Protein AF-A0A3R7A0H9-F1 (afdb_monomer)

pLDDT: mean 89.94, std 11.28, range [32.47, 98.31]

Secondary structure (DSSP, 8-state):
---TTS--HHHHHHHHHHHHHHHHHGGG---HHHHHHHHHHHHHHHHHHHHHHHHHHS-TTSHHHHHHHHHHHHHHHHHHHTTT--SSGGG---TTS-HHHHHHHHHHHHHHHHHHHHHHHHHHHHHHHHB---HHHHHHHHHHHHHHHHHHHHHHH-GGGGGGHHHHHHHHHHHHHHHHHHHHTTGGGSPPB-SGGGGTHHHHHHHHHHHHHHHHHHHGGGGTSS--

Foldseek 3Di:
DDDPPDDCPVVVVLVVLLVVLLCVVPPVDDDLLNQLLVQLVVLLVVLLVCLVVVLVVDPQADLCLQLVQLLVLLLVSLLSCLCPHQLDPVLRDDPPDDPVSVCVSSVVSSVLCSVLSSVLSSVLVVLLLAADDDLSRSLVLSLLLQLCLVQVVVCVVCVVCVSSSSSSSSSVCSRHSSSCVSRNVVSVVDDHDHDPVSNCSNPVSNVSSVVSSVVSCVCQVVVVHPDD

Solvent-accessible surface area (backbone atoms only — not comparable to full-atom values): 12423 Å² total; per-residue (Å²): 141,85,77,92,77,81,74,58,60,68,53,51,52,49,49,53,50,33,53,52,41,53,53,60,66,52,67,85,50,82,51,52,60,52,50,26,50,50,51,41,50,52,48,30,55,50,49,54,64,44,43,72,57,48,56,74,74,44,71,47,74,45,69,62,50,36,34,52,47,21,38,53,36,39,48,55,49,47,61,41,24,24,55,58,66,35,93,46,80,91,41,50,47,56,94,88,57,54,70,69,58,45,53,47,33,48,50,54,44,41,64,63,46,46,65,44,40,50,52,53,38,47,53,51,47,59,48,61,69,46,26,66,66,54,76,59,55,41,52,50,44,56,18,49,4,47,43,41,24,79,35,42,72,58,45,70,75,39,60,74,53,62,80,39,39,56,67,67,28,43,59,51,41,43,20,41,48,52,33,46,64,53,28,54,78,54,52,66,85,47,94,50,44,85,56,80,74,68,58,46,46,52,57,53,36,23,53,51,39,49,51,38,51,52,52,44,67,64,47,29,44,81,75,74,34,91,60,133

Nearest PDB structures (foldseek):
  5a7d-assembly2_O  TM=1.615E-01  e=2.218E+00  Drosophila melanogaster
  5a7d-assembly2_Q  TM=1.614E-01  e=7.312E+00  Drosophila melanogaster

Radius of gyration: 18.03 Å; Cα contacts (8 Å, |Δi|>4): 213; chains: 1; bounding box: 46×35×56 Å

Structure (mmCIF, N/CA/C/O backbone):
data_AF-A0A3R7A0H9-F1
#
_entry.id   AF-A0A3R7A0H9-F1
#
loop_
_atom_site.group_PDB
_atom_site.id
_atom_site.type_symbol
_atom_site.label_atom_id
_atom_site.label_alt_id
_atom_site.label_comp_id
_atom_site.label_asym_id
_atom_site.label_entity_id
_atom_site.label_seq_id
_atom_site.pdbx_PDB_ins_code
_atom_site.Cartn_x
_atom_site.Cartn_y
_atom_site.Cartn_z
_atom_site.occupancy
_atom_site.B_iso_or_equiv
_atom_site.auth_seq_id
_atom_site.auth_comp_id
_atom_site.auth_asym_id
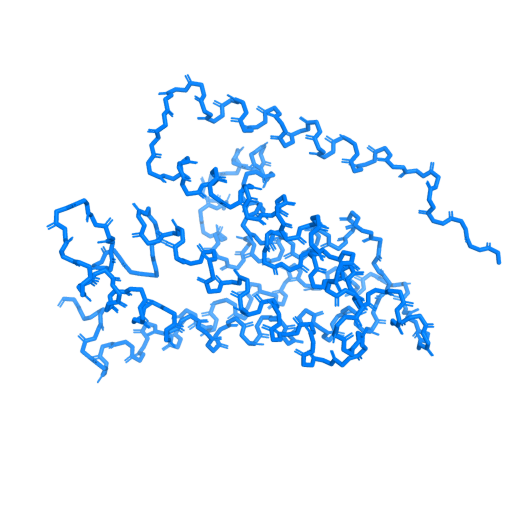_atom_site.auth_atom_id
_atom_site.pdbx_PDB_model_num
ATOM 1 N N . MET A 1 1 ? 16.169 2.934 -28.834 1.00 32.47 1 MET A N 1
ATOM 2 C CA . MET A 1 1 ? 14.978 3.772 -29.093 1.00 32.47 1 MET A CA 1
ATOM 3 C C . MET A 1 1 ? 13.774 3.112 -28.421 1.00 32.47 1 MET A C 1
ATOM 5 O O . MET A 1 1 ? 13.130 2.265 -29.017 1.00 32.47 1 MET A O 1
ATOM 9 N N . TRP A 1 2 ? 13.543 3.399 -27.137 1.00 34.59 2 TRP A N 1
ATOM 10 C CA . TRP A 1 2 ? 12.444 2.820 -26.351 1.00 34.59 2 TRP A CA 1
ATOM 11 C C . TRP A 1 2 ? 11.377 3.895 -26.130 1.00 34.59 2 TRP A C 1
ATOM 13 O O . TRP A 1 2 ? 11.658 4.929 -25.532 1.00 34.59 2 TRP A O 1
ATOM 23 N N . SER A 1 3 ? 10.158 3.662 -26.616 1.00 37.16 3 SER A N 1
ATOM 24 C CA . SER A 1 3 ? 8.987 4.504 -26.340 1.00 37.16 3 SER A CA 1
ATOM 25 C C . SER A 1 3 ? 7.985 3.718 -25.490 1.00 37.16 3 SER A C 1
ATOM 27 O O . SER A 1 3 ? 7.055 3.125 -26.034 1.00 37.16 3 SER A O 1
ATOM 29 N N . PRO A 1 4 ? 8.125 3.683 -24.150 1.00 40.19 4 PRO A N 1
ATOM 30 C CA . PRO A 1 4 ? 7.153 3.007 -23.297 1.00 40.19 4 PRO A CA 1
ATOM 31 C C . PRO A 1 4 ? 5.959 3.907 -22.921 1.00 40.19 4 PRO A C 1
ATOM 33 O O . PRO A 1 4 ? 5.247 3.605 -21.970 1.00 40.19 4 PRO A O 1
ATOM 36 N N . LEU A 1 5 ? 5.722 5.021 -23.630 1.00 44.12 5 LEU A N 1
ATOM 37 C CA . LEU A 1 5 ? 4.653 5.981 -23.303 1.00 44.12 5 LEU A CA 1
ATOM 38 C C . LEU A 1 5 ? 3.404 5.890 -24.198 1.00 44.12 5 LEU A C 1
ATOM 40 O O . LEU A 1 5 ? 2.465 6.651 -23.985 1.00 44.12 5 LEU A O 1
ATOM 44 N N . LYS A 1 6 ? 3.345 4.989 -25.188 1.00 48.72 6 LYS A N 1
ATOM 45 C CA . LYS A 1 6 ? 2.260 5.020 -26.190 1.00 48.72 6 LYS A CA 1
ATOM 46 C C . LYS A 1 6 ? 1.002 4.204 -25.879 1.00 48.72 6 LYS A C 1
ATOM 48 O O . LYS A 1 6 ? 0.006 4.415 -26.562 1.00 48.72 6 LYS A O 1
ATOM 53 N N . ASN A 1 7 ? 0.976 3.333 -24.865 1.00 58.25 7 ASN A N 1
ATOM 54 C CA . ASN A 1 7 ? -0.237 2.561 -24.558 1.00 58.25 7 ASN A CA 1
ATOM 55 C C . ASN A 1 7 ? -0.673 2.696 -23.093 1.00 58.25 7 ASN A C 1
ATOM 57 O O . ASN A 1 7 ? -0.538 1.777 -22.292 1.00 58.25 7 ASN A O 1
ATOM 61 N N . ASN A 1 8 ? -1.229 3.862 -22.751 1.00 69.38 8 ASN A N 1
ATOM 62 C CA . ASN A 1 8 ? -1.819 4.133 -21.434 1.00 69.38 8 ASN A CA 1
ATOM 63 C C . ASN A 1 8 ? -3.192 3.465 -21.232 1.00 69.38 8 ASN A C 1
ATOM 65 O O . ASN A 1 8 ? -3.777 3.609 -20.163 1.00 69.38 8 ASN A O 1
ATOM 69 N N . LYS A 1 9 ? -3.713 2.729 -22.227 1.00 83.25 9 LYS A N 1
ATOM 70 C CA . LYS A 1 9 ? -5.049 2.113 -22.177 1.00 83.25 9 LYS A CA 1
ATOM 71 C C . LYS A 1 9 ? -5.277 1.236 -20.934 1.00 83.25 9 LYS A C 1
ATOM 73 O O . LYS A 1 9 ? -6.317 1.425 -20.312 1.00 83.25 9 LYS A O 1
ATOM 78 N N . PRO A 1 10 ? -4.341 0.364 -20.497 1.00 85.50 10 PRO A N 1
ATOM 79 C CA . PRO A 1 10 ? -4.547 -0.441 -19.288 1.00 85.50 10 PRO A CA 1
ATOM 80 C C . PRO A 1 10 ? -4.638 0.405 -18.015 1.00 85.50 10 PRO A C 1
ATOM 82 O O . PRO A 1 10 ? -5.450 0.126 -17.143 1.00 85.50 10 PRO A O 1
ATOM 85 N N . LEU A 1 11 ? -3.839 1.473 -17.923 1.00 84.38 11 LEU A N 1
ATOM 86 C CA . LEU A 1 11 ? -3.859 2.372 -16.771 1.00 84.38 11 LEU A CA 1
ATOM 87 C C . LEU A 1 11 ? -5.143 3.212 -16.739 1.00 84.38 11 LEU A C 1
ATOM 89 O O . LEU A 1 11 ? -5.705 3.417 -15.671 1.00 84.38 11 LEU A O 1
ATOM 93 N N . LEU A 1 12 ? -5.620 3.669 -17.902 1.00 86.88 12 LEU A N 1
ATOM 94 C CA . LEU A 1 12 ? -6.892 4.382 -18.022 1.00 86.88 12 LEU A CA 1
ATOM 95 C C . LEU A 1 12 ? -8.077 3.473 -17.682 1.00 86.88 12 LEU A C 1
ATOM 97 O O . LEU A 1 12 ? -8.960 3.891 -16.942 1.00 86.88 12 LEU A O 1
ATOM 101 N N . ALA A 1 13 ? -8.071 2.228 -18.167 1.00 90.00 13 ALA A N 1
ATOM 102 C CA . ALA A 1 13 ? -9.081 1.234 -17.814 1.00 90.00 13 ALA A CA 1
ATOM 103 C C . ALA A 1 13 ? -9.074 0.947 -16.305 1.00 90.00 13 ALA A C 1
ATOM 105 O O . ALA A 1 13 ? -10.128 0.944 -15.680 1.00 90.00 13 ALA A O 1
ATOM 106 N N . TYR A 1 14 ? -7.891 0.792 -15.702 1.00 89.75 14 TYR A N 1
ATOM 107 C CA . TYR A 1 14 ? -7.752 0.611 -14.257 1.00 89.75 14 TYR A CA 1
ATOM 108 C C . TYR A 1 14 ? -8.238 1.827 -13.462 1.00 89.75 14 TYR A C 1
ATOM 110 O O . TYR A 1 14 ? -8.910 1.670 -12.448 1.00 89.75 14 TYR A O 1
ATOM 118 N N . ALA A 1 15 ? -7.945 3.044 -13.924 1.00 88.94 15 ALA A N 1
ATOM 119 C CA . ALA A 1 15 ? -8.424 4.266 -13.287 1.00 88.94 15 ALA A CA 1
ATOM 120 C C . ALA A 1 15 ? -9.953 4.394 -13.380 1.00 88.94 15 ALA A C 1
ATOM 122 O O . ALA A 1 15 ? -10.594 4.691 -12.378 1.00 88.94 15 ALA A O 1
ATOM 123 N N . ALA A 1 16 ? -10.544 4.114 -14.545 1.00 92.50 16 ALA A N 1
ATOM 124 C CA . ALA A 1 16 ? -11.996 4.091 -14.716 1.00 92.50 16 ALA A CA 1
ATOM 125 C C . ALA A 1 16 ? -12.653 3.025 -13.824 1.00 92.50 16 ALA A C 1
ATOM 127 O O . ALA A 1 16 ? -13.651 3.304 -13.167 1.00 92.50 16 ALA A O 1
ATOM 128 N N . TRP A 1 17 ? -12.052 1.835 -13.743 1.00 94.25 17 TRP A N 1
ATOM 129 C CA . TRP A 1 17 ? -12.495 0.773 -12.843 1.00 94.25 17 TRP A CA 1
ATOM 130 C C . TRP A 1 17 ? -12.403 1.198 -11.374 1.00 94.25 17 TRP A C 1
ATOM 132 O O . TRP A 1 17 ? -13.354 1.002 -10.628 1.00 94.25 17 TRP A O 1
ATOM 142 N N . SER A 1 18 ? -11.312 1.857 -10.978 1.00 92.69 18 SER A N 1
ATOM 143 C CA . SER A 1 18 ? -11.140 2.389 -9.622 1.00 92.69 18 SER A CA 1
ATOM 144 C C . SER A 1 18 ? -12.232 3.404 -9.288 1.00 92.69 18 SER A C 1
ATOM 146 O O . SER A 1 18 ? -12.869 3.286 -8.250 1.00 92.69 18 SER A O 1
ATOM 148 N N . LEU A 1 19 ? -12.492 4.365 -10.181 1.00 92.94 19 LEU A N 1
ATOM 149 C CA . LEU A 1 19 ? -13.544 5.368 -9.993 1.00 92.94 19 LEU A CA 1
ATOM 150 C C . LEU A 1 19 ? -14.923 4.727 -9.838 1.00 92.94 19 LEU A C 1
ATOM 152 O O . LEU A 1 19 ? -15.664 5.109 -8.939 1.00 92.94 19 LEU A O 1
ATOM 156 N N . LEU A 1 20 ? -15.249 3.745 -10.683 1.00 94.56 20 LEU A N 1
ATOM 157 C CA . LEU A 1 20 ? -16.513 3.019 -10.599 1.00 94.56 20 LEU A CA 1
ATOM 158 C C . LEU A 1 20 ? -16.641 2.278 -9.264 1.00 94.56 20 LEU A C 1
ATOM 160 O O . LEU A 1 20 ? -17.676 2.362 -8.616 1.00 94.56 20 LEU A O 1
ATOM 164 N N . VAL A 1 21 ? -15.582 1.585 -8.848 1.00 93.69 21 VAL A N 1
ATOM 165 C CA . VAL A 1 21 ? -15.556 0.835 -7.591 1.00 93.69 21 VAL A CA 1
ATOM 166 C C . VAL A 1 21 ? -15.729 1.769 -6.395 1.00 93.69 21 VAL A C 1
ATOM 168 O O . VAL A 1 21 ? -16.605 1.524 -5.579 1.00 93.69 21 VAL A O 1
ATOM 171 N N . PHE A 1 22 ? -14.974 2.868 -6.314 1.00 91.38 22 PHE A N 1
ATOM 172 C CA . PHE A 1 22 ? -15.132 3.847 -5.232 1.00 91.38 22 PHE A CA 1
ATOM 173 C C . PHE A 1 22 ? -16.521 4.493 -5.228 1.00 91.38 22 PHE A C 1
ATOM 175 O O . PHE A 1 22 ? -17.097 4.682 -4.163 1.00 91.38 22 PHE A O 1
ATOM 182 N N . PHE A 1 23 ? -17.081 4.799 -6.402 1.00 92.12 23 PHE A N 1
ATOM 183 C CA . PHE A 1 23 ? -18.436 5.339 -6.508 1.00 92.12 23 PHE A CA 1
ATOM 184 C C . PHE A 1 23 ? -19.488 4.363 -5.968 1.00 92.12 23 PHE A C 1
ATOM 186 O O . PHE A 1 23 ? -20.368 4.780 -5.222 1.00 92.12 23 PHE A O 1
ATOM 193 N N . ILE A 1 24 ? -19.381 3.077 -6.321 1.00 91.69 24 ILE A N 1
ATOM 194 C CA . ILE A 1 24 ? -20.284 2.030 -5.826 1.00 91.69 24 ILE A CA 1
ATOM 195 C C . ILE A 1 24 ? -20.102 1.837 -4.320 1.00 91.69 24 ILE A C 1
ATOM 197 O O . ILE A 1 24 ? -21.086 1.806 -3.599 1.00 91.69 24 ILE A O 1
ATOM 201 N N . THR A 1 25 ? -18.869 1.741 -3.816 1.00 89.44 25 THR A N 1
ATOM 202 C CA . THR A 1 25 ? -18.653 1.507 -2.380 1.00 89.44 25 THR A CA 1
ATOM 203 C C . THR A 1 25 ? -19.174 2.666 -1.526 1.00 89.44 25 THR A C 1
ATOM 205 O O . THR A 1 25 ? -19.728 2.435 -0.459 1.00 89.44 25 THR A O 1
ATOM 208 N N . PHE A 1 26 ? -19.066 3.909 -2.004 1.00 90.19 26 PHE A N 1
ATOM 209 C CA . PHE A 1 26 ? -19.537 5.085 -1.267 1.00 90.19 26 PHE A CA 1
ATOM 210 C C . PHE A 1 26 ? -21.041 5.369 -1.420 1.00 90.19 26 PHE A C 1
ATOM 212 O O . PHE A 1 26 ? -21.539 6.296 -0.776 1.00 90.19 26 PHE A O 1
ATOM 219 N N . SER A 1 27 ? -21.779 4.629 -2.262 1.00 87.44 27 SER A N 1
ATOM 220 C CA . SER A 1 27 ? -23.196 4.930 -2.527 1.00 87.44 27 SER A CA 1
ATOM 221 C C . SER A 1 27 ? -24.107 4.691 -1.327 1.00 87.44 27 SER A C 1
ATOM 223 O O . SER A 1 27 ? -25.135 5.355 -1.204 1.00 87.44 27 SER A O 1
ATOM 225 N N . ASP A 1 28 ? -23.714 3.789 -0.429 1.00 81.50 28 ASP A N 1
ATOM 226 C CA . ASP A 1 28 ? -24.536 3.346 0.702 1.00 81.50 28 ASP A CA 1
ATOM 227 C C . ASP A 1 28 ? -24.263 4.155 1.991 1.00 81.50 28 ASP A C 1
ATOM 229 O O . ASP A 1 28 ? -24.777 3.836 3.065 1.00 81.50 28 ASP A O 1
ATOM 233 N N . GLY A 1 29 ? -23.489 5.243 1.880 1.00 84.00 29 GLY A N 1
ATOM 234 C CA . GLY A 1 29 ? -23.049 6.096 2.987 1.00 84.00 29 GLY A CA 1
ATOM 235 C C . GLY A 1 29 ? -21.577 5.882 3.350 1.00 84.00 29 GLY A C 1
ATOM 236 O O . GLY A 1 29 ? -20.949 4.937 2.893 1.00 84.00 29 GLY A O 1
ATOM 237 N N . LEU A 1 30 ? -21.009 6.783 4.163 1.00 87.38 30 LEU A N 1
ATOM 238 C CA . LEU A 1 30 ? -19.608 6.695 4.594 1.00 87.38 30 LEU A CA 1
ATOM 239 C C . LEU A 1 30 ? -19.505 6.001 5.954 1.00 87.38 30 LEU A C 1
ATOM 241 O O . LEU A 1 30 ? -19.906 6.567 6.975 1.00 87.38 30 LEU A O 1
ATOM 245 N N . ASN A 1 31 ? -18.935 4.799 5.973 1.00 92.06 31 ASN A N 1
ATOM 246 C CA . ASN A 1 31 ? -18.521 4.134 7.207 1.00 92.06 31 ASN A CA 1
ATOM 247 C C . ASN A 1 31 ? -17.042 4.446 7.542 1.00 92.06 31 ASN A C 1
ATOM 249 O O . ASN A 1 31 ? -16.372 5.216 6.850 1.00 92.06 31 ASN A O 1
ATOM 253 N N . ALA A 1 32 ? -16.519 3.872 8.629 1.00 91.69 32 ALA A N 1
ATOM 254 C CA . ALA A 1 32 ? -15.132 4.103 9.042 1.00 91.69 32 ALA A CA 1
ATOM 255 C C . ALA A 1 32 ? -14.099 3.621 8.003 1.00 91.69 32 ALA A C 1
ATOM 257 O O . ALA A 1 32 ? -13.097 4.299 7.793 1.00 91.69 32 ALA A O 1
ATOM 258 N N . ASP A 1 33 ? -14.350 2.491 7.335 1.00 91.75 33 ASP A N 1
ATOM 259 C CA . ASP A 1 33 ? -13.499 1.958 6.261 1.00 91.75 33 ASP A CA 1
ATOM 260 C C . ASP A 1 33 ? -13.496 2.916 5.061 1.00 91.75 33 ASP A C 1
ATOM 262 O O . ASP A 1 33 ? -12.435 3.239 4.530 1.00 91.75 33 ASP A O 1
ATOM 266 N N . ASP A 1 34 ? -14.653 3.468 4.688 1.00 92.75 34 ASP A N 1
ATOM 267 C CA . ASP A 1 34 ? -14.751 4.439 3.594 1.00 92.75 34 ASP A CA 1
ATOM 268 C C . ASP A 1 34 ? -13.989 5.726 3.898 1.00 92.75 34 ASP A C 1
ATOM 270 O O . ASP A 1 34 ? -13.248 6.227 3.051 1.00 92.75 34 ASP A O 1
ATOM 274 N N . ILE A 1 35 ? -14.113 6.238 5.126 1.00 93.94 35 ILE A N 1
ATOM 275 C CA . ILE A 1 35 ? -13.362 7.413 5.584 1.00 93.94 35 ILE A CA 1
ATOM 276 C C . ILE A 1 35 ? -11.855 7.134 5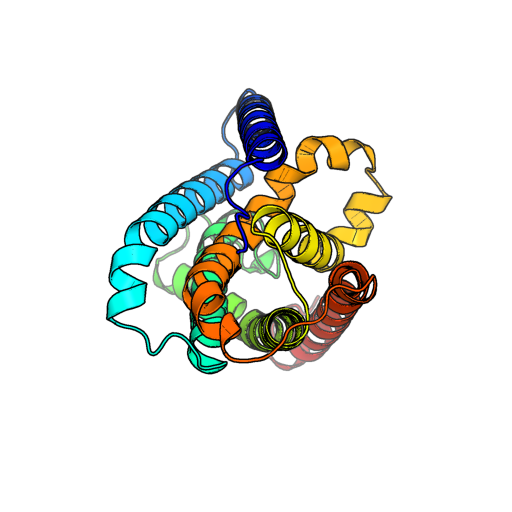.538 1.00 93.94 35 ILE A C 1
ATOM 278 O O . ILE A 1 35 ? -11.097 7.964 5.027 1.00 93.94 35 ILE A O 1
ATOM 282 N N . THR A 1 36 ? -11.414 5.959 6.002 1.00 95.38 36 THR A N 1
ATOM 283 C CA . THR A 1 36 ? -10.017 5.525 5.878 1.00 95.38 36 THR A CA 1
ATOM 284 C C . THR A 1 36 ? -9.562 5.558 4.417 1.00 95.38 36 THR A C 1
ATOM 286 O O . THR A 1 36 ? -8.529 6.156 4.109 1.00 95.38 36 THR A O 1
ATOM 289 N N . HIS A 1 37 ? -10.341 5.001 3.488 1.00 94.94 37 HIS A N 1
ATOM 290 C CA . HIS A 1 37 ? -9.974 4.989 2.072 1.00 94.94 37 HIS A CA 1
ATOM 291 C C . HIS A 1 37 ? -9.981 6.385 1.437 1.00 94.94 37 HIS A C 1
ATOM 293 O O . HIS A 1 37 ? -9.128 6.672 0.594 1.00 94.94 37 HIS A O 1
ATOM 299 N N . VAL A 1 38 ? -10.866 7.291 1.864 1.00 95.06 38 VAL A N 1
ATOM 300 C CA . VAL A 1 38 ? -10.817 8.705 1.462 1.00 95.06 38 VAL A CA 1
ATOM 301 C C . VAL A 1 38 ? -9.510 9.356 1.924 1.00 95.06 38 VAL A C 1
ATOM 303 O O . VAL A 1 38 ? -8.857 10.033 1.125 1.00 95.06 38 VAL A O 1
ATOM 306 N N . PHE A 1 39 ? -9.071 9.126 3.165 1.00 96.44 39 PHE A N 1
ATOM 307 C CA . PHE A 1 39 ? -7.779 9.638 3.635 1.00 96.44 39 PHE A CA 1
ATOM 308 C C . PHE A 1 39 ? -6.603 9.064 2.844 1.00 96.44 39 PHE A C 1
ATOM 310 O O . PHE A 1 39 ? -5.721 9.822 2.437 1.00 96.44 39 PHE A O 1
ATOM 317 N N . ILE A 1 40 ? -6.623 7.767 2.538 1.00 97.12 40 ILE A N 1
ATOM 318 C CA . ILE A 1 40 ? -5.610 7.114 1.700 1.00 97.12 40 ILE A CA 1
ATOM 319 C C . ILE A 1 40 ? -5.598 7.716 0.284 1.00 97.12 40 ILE A C 1
ATOM 321 O O . ILE A 1 40 ? -4.525 8.001 -0.251 1.00 97.12 40 ILE A O 1
ATOM 325 N N . LEU A 1 41 ? -6.766 7.966 -0.318 1.00 95.75 41 LEU A N 1
ATOM 326 C CA . LEU A 1 41 ? -6.902 8.616 -1.627 1.00 95.75 41 LEU A CA 1
ATOM 327 C C . LEU A 1 41 ? -6.297 10.019 -1.634 1.00 95.75 41 LEU A C 1
ATOM 329 O O . LEU A 1 41 ? -5.496 10.352 -2.513 1.00 95.75 41 LEU A O 1
ATOM 333 N N . VAL A 1 42 ? -6.653 10.834 -0.640 1.00 96.88 42 VAL A N 1
ATOM 334 C CA . VAL A 1 42 ? -6.125 12.192 -0.477 1.00 96.88 42 VAL A CA 1
ATOM 335 C C . VAL A 1 42 ? -4.612 12.151 -0.259 1.00 96.88 42 VAL A C 1
ATOM 337 O O . VAL A 1 42 ? -3.873 12.877 -0.928 1.00 96.88 42 VAL A O 1
ATOM 340 N N . PHE A 1 43 ? -4.129 11.264 0.609 1.00 97.94 43 PHE A N 1
ATOM 341 C CA . PHE A 1 43 ? -2.706 11.076 0.868 1.00 97.94 43 PHE A CA 1
ATOM 342 C C . PHE A 1 43 ? -1.944 10.652 -0.390 1.00 97.94 43 PHE A C 1
ATOM 344 O O . PHE A 1 43 ? -0.908 11.239 -0.714 1.00 97.94 43 PHE A O 1
ATOM 351 N N . PHE A 1 44 ? -2.468 9.693 -1.155 1.00 96.88 44 PHE A N 1
ATOM 352 C CA . PHE A 1 44 ? -1.872 9.288 -2.422 1.00 96.88 44 PHE A CA 1
ATOM 353 C C . PHE A 1 44 ? -1.842 10.444 -3.424 1.00 96.88 44 PHE A C 1
ATOM 355 O O . PHE A 1 44 ? -0.813 10.681 -4.049 1.00 96.88 44 PHE A O 1
ATOM 362 N N . ALA A 1 45 ? -2.922 11.219 -3.556 1.00 96.19 45 ALA A N 1
ATOM 363 C CA . ALA A 1 45 ? -2.956 12.374 -4.452 1.00 96.19 45 ALA A CA 1
ATOM 364 C C . ALA A 1 45 ? -1.911 13.438 -4.064 1.00 96.19 45 ALA A C 1
ATOM 366 O O . ALA A 1 45 ? -1.190 13.953 -4.929 1.00 96.19 45 ALA A O 1
ATOM 367 N N . ILE A 1 46 ? -1.783 13.731 -2.765 1.00 97.00 46 ILE A N 1
ATOM 368 C CA . ILE A 1 46 ? -0.796 14.672 -2.224 1.00 97.00 46 ILE A CA 1
ATOM 369 C C . ILE A 1 46 ? 0.622 14.163 -2.487 1.00 97.00 46 ILE A C 1
ATOM 371 O O . ILE A 1 46 ? 1.416 14.867 -3.113 1.00 97.00 46 ILE A O 1
ATOM 375 N N . THR A 1 47 ? 0.950 12.940 -2.070 1.00 95.94 47 THR A N 1
ATOM 376 C CA . THR A 1 47 ? 2.293 12.361 -2.248 1.00 95.94 47 THR A CA 1
ATOM 377 C C . THR A 1 47 ? 2.648 12.202 -3.724 1.00 95.94 47 THR A C 1
ATOM 379 O O . THR A 1 47 ? 3.771 12.512 -4.134 1.00 95.94 47 THR A O 1
ATOM 382 N N . TYR A 1 48 ? 1.680 11.829 -4.565 1.00 94.81 48 TYR A N 1
ATOM 383 C CA . TYR A 1 48 ? 1.848 11.771 -6.009 1.00 94.81 48 TYR A CA 1
ATOM 384 C C . TYR A 1 48 ? 2.194 13.146 -6.572 1.00 94.81 48 TYR A C 1
ATOM 386 O O . TYR A 1 48 ? 3.135 13.252 -7.358 1.00 94.81 48 TYR A O 1
ATOM 394 N N . ARG A 1 49 ? 1.511 14.220 -6.162 1.00 94.94 49 ARG A N 1
ATOM 395 C CA . ARG A 1 49 ? 1.854 15.589 -6.582 1.00 94.94 49 ARG A CA 1
ATOM 396 C C . ARG A 1 49 ? 3.219 16.029 -6.043 1.00 94.94 49 ARG A C 1
ATOM 398 O O . ARG A 1 49 ? 4.014 16.596 -6.793 1.00 94.94 49 ARG A O 1
ATOM 405 N N . LEU A 1 50 ? 3.527 15.721 -4.784 1.00 93.56 50 LEU A N 1
ATOM 406 C CA . LEU A 1 50 ? 4.800 16.057 -4.140 1.00 93.56 50 LEU A CA 1
ATOM 407 C C . LEU A 1 50 ? 5.995 15.296 -4.725 1.00 93.56 50 LEU A C 1
ATOM 409 O O . LEU A 1 50 ? 7.128 15.750 -4.563 1.00 93.56 50 LEU A O 1
ATOM 413 N N . ARG A 1 51 ? 5.784 14.203 -5.473 1.00 91.38 51 ARG A N 1
ATOM 414 C CA . ARG A 1 51 ? 6.869 13.418 -6.091 1.00 91.38 51 ARG A CA 1
ATOM 415 C C . ARG A 1 51 ? 7.855 14.269 -6.898 1.00 91.38 51 ARG A C 1
ATOM 417 O O . ARG A 1 51 ? 9.044 13.972 -6.934 1.00 91.38 51 ARG A O 1
ATOM 424 N N . PHE A 1 52 ? 7.385 15.336 -7.548 1.00 89.31 52 PHE A N 1
ATOM 425 C CA . PHE A 1 52 ? 8.248 16.221 -8.335 1.00 89.31 52 PHE A CA 1
ATOM 426 C C . PHE A 1 52 ? 9.227 17.011 -7.462 1.00 89.31 52 PHE A C 1
ATOM 428 O O . PHE A 1 52 ? 10.363 17.237 -7.876 1.00 89.31 52 PHE A O 1
ATOM 435 N N . LEU A 1 53 ? 8.799 17.396 -6.258 1.00 89.00 53 LEU A N 1
ATOM 436 C CA . LEU A 1 53 ? 9.650 18.025 -5.254 1.00 89.00 53 LEU A CA 1
ATOM 437 C C . LEU A 1 53 ? 10.573 16.986 -4.607 1.00 89.00 53 LEU A C 1
ATOM 439 O O . LEU A 1 53 ? 11.784 17.186 -4.566 1.00 89.00 53 LEU A O 1
ATOM 443 N N . LEU A 1 54 ? 10.023 15.839 -4.194 1.00 86.38 54 LEU A N 1
ATOM 444 C CA . LEU A 1 54 ? 10.781 14.749 -3.566 1.00 86.38 54 LEU A CA 1
ATOM 445 C C . LEU A 1 54 ? 11.922 14.239 -4.456 1.00 86.38 54 LEU A C 1
ATOM 447 O O . LEU A 1 54 ? 13.009 13.956 -3.960 1.00 86.38 54 LEU A O 1
ATOM 451 N N . ARG A 1 55 ? 11.726 14.202 -5.780 1.00 84.88 55 ARG A N 1
ATOM 452 C CA . ARG A 1 55 ? 12.767 13.821 -6.749 1.00 84.88 55 ARG A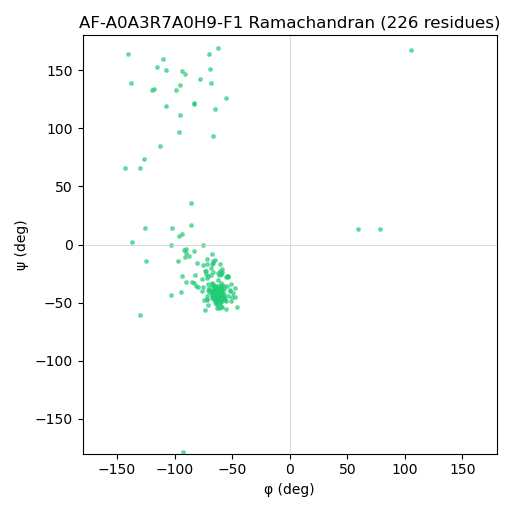 CA 1
ATOM 453 C C . ARG A 1 55 ? 13.990 14.747 -6.729 1.00 84.88 55 ARG A C 1
ATOM 455 O O . ARG A 1 55 ? 15.068 14.312 -7.129 1.00 84.88 55 ARG A O 1
ATOM 462 N N . LYS A 1 56 ? 13.825 16.008 -6.317 1.00 84.06 56 LYS A N 1
ATOM 463 C CA . LYS A 1 56 ? 14.927 16.975 -6.187 1.00 84.06 56 LYS A CA 1
ATOM 464 C C . LYS A 1 56 ? 15.672 16.823 -4.861 1.00 84.06 56 LYS A C 1
ATOM 466 O O . LYS A 1 56 ? 16.869 17.068 -4.826 1.00 84.06 56 LYS A O 1
ATOM 471 N N . LEU A 1 57 ? 14.962 16.442 -3.799 1.00 82.69 57 LEU A N 1
ATOM 472 C CA . LEU A 1 57 ? 15.485 16.407 -2.430 1.00 82.69 57 LEU A CA 1
ATOM 473 C C . LEU A 1 57 ? 16.128 15.066 -2.060 1.00 82.69 57 LEU A C 1
ATOM 475 O O . LEU A 1 57 ? 17.066 15.037 -1.272 1.00 82.69 57 LEU A O 1
ATOM 479 N N . LEU A 1 58 ? 15.628 13.955 -2.605 1.00 78.81 58 LEU A N 1
ATOM 480 C CA . LEU A 1 58 ? 16.087 12.622 -2.222 1.00 78.81 58 LEU A CA 1
ATOM 481 C C . LEU A 1 58 ? 17.177 12.093 -3.170 1.00 78.81 58 LEU A C 1
ATOM 483 O O . LEU A 1 58 ? 17.020 12.181 -4.395 1.00 78.81 58 LEU A O 1
ATOM 487 N N . PRO A 1 59 ? 18.246 11.463 -2.640 1.00 67.56 59 PRO A N 1
ATOM 488 C CA . PRO A 1 59 ? 19.213 10.723 -3.444 1.00 67.56 59 PRO A CA 1
ATOM 489 C C . PRO A 1 59 ? 18.527 9.486 -4.041 1.00 67.56 59 PRO A C 1
ATOM 491 O O . PRO A 1 59 ? 18.397 8.435 -3.419 1.00 67.56 59 PRO A O 1
ATOM 494 N N . SER A 1 60 ? 18.009 9.635 -5.258 1.00 65.06 60 SER A N 1
ATOM 495 C CA . SER A 1 60 ? 16.939 8.783 -5.783 1.00 65.06 60 SER A CA 1
ATOM 496 C C . SER A 1 60 ? 17.409 7.477 -6.446 1.00 65.06 60 SER A C 1
ATOM 498 O O . SER A 1 60 ? 16.833 7.052 -7.448 1.00 65.06 60 SER A O 1
ATOM 500 N N . SER A 1 61 ? 18.466 6.856 -5.923 1.00 66.19 61 SER A N 1
ATOM 501 C CA . SER A 1 61 ? 18.975 5.550 -6.378 1.00 66.19 61 SER A CA 1
ATOM 502 C C . SER A 1 61 ? 19.361 4.601 -5.241 1.00 66.19 61 SER A C 1
ATOM 504 O O . SER A 1 61 ? 19.818 3.490 -5.506 1.00 66.19 61 SER A O 1
ATOM 506 N N . THR A 1 62 ? 19.171 4.989 -3.977 1.00 80.06 62 THR A N 1
ATOM 507 C CA . THR A 1 62 ? 19.538 4.127 -2.850 1.00 80.06 62 THR A CA 1
ATOM 508 C C . THR A 1 62 ? 18.371 3.228 -2.427 1.00 80.06 62 THR A C 1
ATOM 510 O O . THR A 1 62 ? 17.214 3.658 -2.478 1.00 80.06 62 THR A O 1
ATOM 513 N N . PRO A 1 63 ? 18.651 1.998 -1.948 1.00 84.44 63 PRO A N 1
ATOM 514 C CA . PRO A 1 63 ? 17.643 1.166 -1.284 1.00 84.44 63 PRO A CA 1
ATOM 515 C C . PRO A 1 63 ? 16.945 1.927 -0.155 1.00 84.44 63 PRO A C 1
ATOM 517 O O . PRO A 1 63 ? 15.733 1.833 -0.005 1.00 84.44 63 PRO A O 1
ATOM 520 N N . LEU A 1 64 ? 17.707 2.733 0.589 1.00 85.44 64 LEU A N 1
ATOM 521 C CA . LEU A 1 64 ? 17.209 3.533 1.703 1.00 85.44 64 LEU A CA 1
ATOM 522 C C . LEU A 1 64 ? 16.134 4.536 1.269 1.00 85.44 64 LEU A C 1
ATOM 524 O O . LEU A 1 64 ? 15.154 4.703 1.985 1.00 85.44 6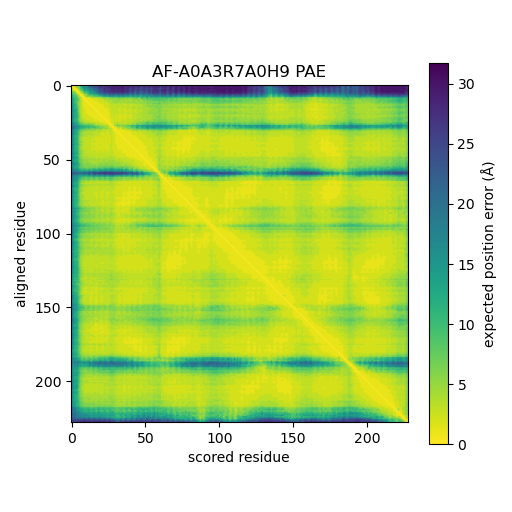4 LEU A O 1
ATOM 528 N N . ALA A 1 65 ? 16.271 5.162 0.096 1.00 87.94 65 ALA A N 1
ATOM 529 C CA . ALA A 1 65 ? 15.272 6.107 -0.397 1.00 87.94 65 ALA A CA 1
ATOM 530 C C . ALA A 1 65 ? 13.939 5.423 -0.738 1.00 87.94 65 ALA A C 1
ATOM 532 O O . ALA A 1 65 ? 12.884 5.980 -0.452 1.00 87.94 65 ALA A O 1
ATOM 533 N N . PHE A 1 66 ? 13.971 4.225 -1.333 1.00 93.50 66 PHE A N 1
ATOM 534 C CA . PHE A 1 66 ? 12.750 3.472 -1.632 1.00 93.50 66 PHE A CA 1
ATOM 535 C C . PHE A 1 66 ? 12.133 2.877 -0.364 1.00 93.50 66 PHE A C 1
ATOM 537 O O . PHE A 1 66 ? 10.974 3.149 -0.069 1.00 93.50 66 PHE A O 1
ATOM 544 N N . ILE A 1 67 ? 12.916 2.088 0.379 1.00 96.19 67 ILE A N 1
ATOM 545 C CA . ILE A 1 67 ? 12.450 1.346 1.555 1.00 96.19 67 ILE A CA 1
ATOM 546 C C . ILE A 1 67 ? 12.006 2.329 2.633 1.00 96.19 67 ILE A C 1
ATOM 548 O O . ILE A 1 67 ? 10.877 2.246 3.092 1.00 96.19 67 ILE A O 1
ATOM 552 N N . GLY A 1 68 ? 12.843 3.313 2.975 1.00 94.75 68 GLY A N 1
ATOM 553 C CA . GLY A 1 68 ? 12.530 4.287 4.018 1.00 94.75 68 GLY A CA 1
ATOM 554 C C . GLY A 1 68 ? 11.279 5.103 3.706 1.00 94.75 68 GLY A C 1
ATOM 555 O O . GLY A 1 68 ? 10.410 5.234 4.562 1.00 94.75 68 GLY A O 1
ATOM 556 N N . LEU A 1 69 ? 11.138 5.606 2.473 1.00 95.06 69 LEU A N 1
ATOM 557 C CA . LEU A 1 69 ? 9.954 6.382 2.101 1.00 95.06 69 LEU A CA 1
ATOM 558 C C . LEU A 1 69 ? 8.687 5.519 2.068 1.00 95.06 69 LEU A C 1
ATOM 560 O O . LEU A 1 69 ? 7.650 5.967 2.545 1.00 95.06 69 LEU A O 1
ATOM 564 N N . ALA A 1 70 ? 8.772 4.295 1.541 1.00 97.19 70 ALA A N 1
ATOM 565 C CA . ALA A 1 70 ? 7.642 3.372 1.528 1.00 97.19 70 ALA A CA 1
ATOM 566 C C . ALA A 1 70 ? 7.214 2.981 2.951 1.00 97.19 70 ALA A C 1
ATOM 568 O O . ALA A 1 70 ? 6.024 3.000 3.247 1.00 97.19 70 ALA A O 1
ATOM 569 N N . THR A 1 71 ? 8.163 2.724 3.857 1.00 97.94 71 THR A N 1
ATOM 570 C CA . THR A 1 71 ? 7.875 2.453 5.273 1.00 97.94 71 THR A CA 1
ATOM 571 C C . THR A 1 71 ? 7.248 3.661 5.970 1.00 97.94 71 THR A C 1
ATOM 573 O O . THR A 1 71 ? 6.290 3.497 6.718 1.00 97.94 71 THR A O 1
ATOM 576 N N . ILE A 1 72 ? 7.726 4.883 5.702 1.00 96.81 72 ILE A N 1
ATOM 577 C CA . ILE A 1 72 ? 7.098 6.105 6.231 1.00 96.81 72 ILE A CA 1
ATOM 578 C C . ILE A 1 72 ? 5.658 6.225 5.721 1.00 96.81 72 ILE A C 1
ATOM 580 O O . ILE A 1 72 ? 4.753 6.506 6.500 1.00 96.81 72 ILE A O 1
ATOM 584 N N . PHE A 1 73 ? 5.428 6.004 4.425 1.00 97.88 73 PHE A N 1
ATOM 585 C CA . PHE A 1 73 ? 4.084 6.079 3.848 1.00 97.88 73 PHE A CA 1
ATOM 586 C C . PHE A 1 73 ? 3.165 4.987 4.399 1.00 97.88 73 PHE A C 1
ATOM 588 O O . PHE A 1 73 ? 1.998 5.268 4.647 1.00 97.88 73 PHE A O 1
ATOM 595 N N . ALA A 1 74 ? 3.687 3.787 4.658 1.00 98.00 74 ALA A N 1
ATOM 596 C CA . ALA A 1 74 ? 2.958 2.729 5.347 1.00 98.00 74 ALA A CA 1
ATOM 597 C C . ALA A 1 74 ? 2.533 3.140 6.757 1.00 98.00 74 ALA A C 1
ATOM 599 O O . ALA A 1 74 ? 1.361 2.997 7.074 1.00 98.00 74 ALA A O 1
ATOM 600 N N . ALA A 1 75 ? 3.413 3.758 7.550 1.00 97.88 75 ALA A N 1
ATOM 601 C CA . ALA A 1 75 ? 3.036 4.267 8.870 1.00 97.88 75 ALA A CA 1
ATOM 602 C C . ALA A 1 75 ? 1.902 5.311 8.794 1.00 97.88 75 ALA A C 1
ATOM 604 O O . ALA A 1 75 ? 0.950 5.246 9.565 1.00 97.88 75 ALA A O 1
ATOM 605 N N . PHE A 1 76 ? 1.937 6.234 7.821 1.00 97.88 76 PHE A N 1
ATOM 606 C CA . PHE A 1 76 ? 0.820 7.169 7.607 1.00 97.88 76 PHE A CA 1
ATOM 607 C C . PHE A 1 76 ? -0.488 6.456 7.256 1.00 97.88 76 PHE A C 1
ATOM 609 O O . PHE A 1 76 ? -1.541 6.830 7.766 1.00 97.88 76 PHE A O 1
ATOM 616 N N . VAL A 1 77 ? -0.420 5.447 6.385 1.00 97.38 77 VAL A N 1
ATOM 617 C CA . VAL A 1 77 ? -1.593 4.663 5.994 1.00 97.38 77 VAL A CA 1
ATOM 618 C C . VAL A 1 77 ? -2.142 3.859 7.178 1.00 97.38 77 VAL A C 1
ATOM 620 O O . VAL A 1 77 ? -3.355 3.855 7.361 1.00 97.38 77 VAL A O 1
ATOM 623 N N . GLU A 1 78 ? -1.289 3.289 8.033 1.00 96.38 78 GLU A N 1
ATOM 624 C CA . GLU A 1 78 ? -1.714 2.659 9.294 1.00 96.38 78 GLU A CA 1
ATOM 625 C C . GLU A 1 78 ? -2.429 3.646 10.213 1.00 96.38 78 GLU A C 1
ATOM 627 O O . GLU A 1 78 ? -3.488 3.348 10.758 1.00 96.38 78 GLU A O 1
ATOM 632 N N . GLY A 1 79 ? -1.928 4.882 10.297 1.00 97.00 79 GLY A N 1
ATOM 633 C CA . GLY A 1 79 ? -2.597 5.962 11.022 1.00 97.00 79 GLY A CA 1
ATOM 634 C C . GLY A 1 79 ? -4.043 6.186 10.567 1.00 97.00 79 GLY A C 1
ATOM 635 O O . GLY A 1 79 ? -4.912 6.460 11.393 1.00 97.00 79 GLY A O 1
ATOM 636 N N . PHE A 1 80 ? -4.331 6.024 9.271 1.00 97.31 80 PHE A N 1
ATOM 637 C CA . PHE A 1 80 ? -5.697 6.097 8.744 1.00 97.31 80 PHE A CA 1
ATOM 638 C C . PHE A 1 80 ? -6.519 4.842 9.042 1.00 97.31 80 PHE A C 1
ATOM 640 O O . PHE A 1 80 ? -7.739 4.947 9.173 1.00 97.31 80 PHE A O 1
ATOM 647 N N . TYR A 1 81 ? -5.889 3.673 9.158 1.00 96.44 81 TYR A N 1
ATOM 648 C CA . TYR A 1 81 ? -6.557 2.428 9.542 1.00 96.44 81 TYR A CA 1
ATOM 649 C C . TYR A 1 81 ? -6.890 2.352 11.029 1.00 96.44 81 TYR A C 1
ATOM 651 O O . TYR A 1 81 ? -7.797 1.606 11.392 1.00 96.44 81 TYR A O 1
ATOM 659 N N . MET A 1 82 ? -6.275 3.175 11.882 1.00 97.56 82 MET A N 1
ATOM 660 C CA . MET A 1 82 ? -6.568 3.190 13.319 1.00 97.56 82 MET A CA 1
ATOM 661 C C . MET A 1 82 ? -8.056 3.368 13.654 1.00 97.56 82 MET A C 1
ATOM 663 O O . MET A 1 82 ? -8.494 2.898 14.697 1.00 97.56 82 MET A O 1
ATOM 667 N N . ILE A 1 83 ? -8.851 4.018 12.797 1.00 95.50 83 ILE A N 1
ATOM 668 C CA . ILE A 1 83 ? -10.297 4.215 13.017 1.00 95.50 83 ILE A CA 1
ATOM 669 C C . ILE A 1 83 ? -11.174 3.065 12.496 1.00 95.50 83 ILE A C 1
ATOM 671 O O . ILE A 1 83 ? -12.374 3.057 12.762 1.00 95.50 83 ILE A O 1
ATOM 675 N N . SER A 1 84 ? -10.612 2.122 11.734 1.00 93.38 84 SER A N 1
ATOM 676 C CA . SER A 1 84 ? -11.364 1.073 11.033 1.00 93.38 84 SER A CA 1
ATOM 677 C C . SER A 1 84 ? -10.799 -0.327 11.278 1.00 93.38 84 SER A C 1
ATOM 679 O O . SER A 1 84 ? -11.508 -1.182 11.807 1.00 93.38 84 SER A O 1
ATOM 681 N N . LYS A 1 85 ? -9.540 -0.572 10.906 1.00 93.69 85 LYS A N 1
ATOM 682 C CA . LYS A 1 85 ? -8.878 -1.886 10.938 1.00 93.69 85 LYS A CA 1
ATOM 683 C C . LYS A 1 85 ? -7.396 -1.762 11.339 1.00 93.69 85 LYS A C 1
ATOM 685 O O . LYS A 1 85 ? -6.536 -2.042 10.509 1.00 93.69 85 LYS A O 1
ATOM 690 N N . PRO A 1 86 ? -7.074 -1.343 12.576 1.00 93.38 86 PRO A N 1
ATOM 691 C CA . PRO A 1 86 ? -5.706 -1.460 13.081 1.00 93.38 86 PRO A CA 1
ATOM 692 C C . PRO A 1 86 ? -5.277 -2.933 13.143 1.00 93.38 86 PRO A C 1
ATOM 694 O O . PRO A 1 86 ? -6.120 -3.835 13.086 1.00 93.38 86 PRO A O 1
ATOM 697 N N . LEU A 1 87 ? -3.986 -3.177 13.372 1.00 91.75 87 LEU A N 1
ATOM 698 C CA . LEU A 1 87 ? -3.388 -4.507 13.529 1.00 91.75 87 LEU A CA 1
ATOM 699 C C . LEU A 1 87 ? -4.175 -5.408 14.495 1.00 91.75 87 LEU A C 1
ATOM 701 O O . LEU A 1 87 ? -4.285 -6.616 14.281 1.00 91.75 87 LEU A O 1
ATOM 705 N N . HIS A 1 88 ? -4.716 -4.827 15.570 1.00 91.06 88 HIS A N 1
ATOM 706 C CA . HIS A 1 88 ? -5.562 -5.534 16.525 1.00 91.06 88 HIS A CA 1
ATOM 707 C C . HIS A 1 88 ? -6.778 -4.692 16.940 1.00 91.06 88 HIS A C 1
ATOM 709 O O . HIS A 1 88 ? -6.609 -3.511 17.253 1.00 91.06 88 HIS A O 1
ATOM 715 N N . PRO A 1 89 ? -7.986 -5.281 17.068 1.00 91.25 89 PRO A N 1
ATOM 716 C CA . PRO A 1 89 ? -9.210 -4.539 17.393 1.00 91.25 89 PRO A CA 1
ATOM 717 C C . PRO A 1 89 ? -9.150 -3.698 18.677 1.00 91.25 89 PRO A C 1
ATOM 719 O O . PRO A 1 89 ? -9.819 -2.675 18.778 1.00 91.25 89 PRO A O 1
ATOM 722 N N . SER A 1 90 ? -8.330 -4.085 19.659 1.00 90.81 90 SER A N 1
ATOM 723 C CA . SER A 1 90 ? -8.149 -3.310 20.900 1.00 90.81 90 SER A CA 1
ATOM 724 C C . SER A 1 90 ? -7.467 -1.953 20.694 1.00 90.81 90 SER A C 1
ATOM 726 O O . SER A 1 90 ? -7.482 -1.125 21.601 1.00 90.81 90 SER A O 1
ATOM 728 N N . LEU A 1 91 ? -6.830 -1.735 19.542 1.00 93.75 91 LEU A N 1
ATOM 729 C CA . LEU A 1 91 ? -6.131 -0.495 19.218 1.00 93.75 91 LEU A CA 1
ATOM 730 C C . LEU A 1 91 ? -7.029 0.517 18.496 1.00 93.75 91 LEU A C 1
ATOM 732 O O . LEU A 1 91 ? -6.592 1.647 18.279 1.00 93.75 91 LEU A O 1
ATOM 736 N N . VAL A 1 92 ? -8.274 0.156 18.157 1.00 96.44 92 VAL A N 1
ATOM 737 C CA . VAL A 1 92 ? -9.185 1.027 17.399 1.00 96.44 92 VAL A CA 1
ATOM 738 C C . VAL A 1 92 ? -9.343 2.374 18.097 1.00 96.44 92 VAL A C 1
ATOM 740 O O . VAL A 1 92 ? -9.700 2.452 19.271 1.00 96.44 92 VAL A O 1
ATOM 743 N N . VAL A 1 93 ? -9.088 3.447 17.357 1.00 95.50 93 VAL A N 1
ATOM 744 C CA . VAL A 1 93 ? -9.256 4.822 17.808 1.00 95.50 93 VAL A CA 1
ATOM 745 C C . VAL A 1 93 ? -10.712 5.227 17.640 1.00 95.50 93 VAL A C 1
ATOM 747 O O . VAL A 1 93 ? -11.259 5.237 16.539 1.00 95.50 93 V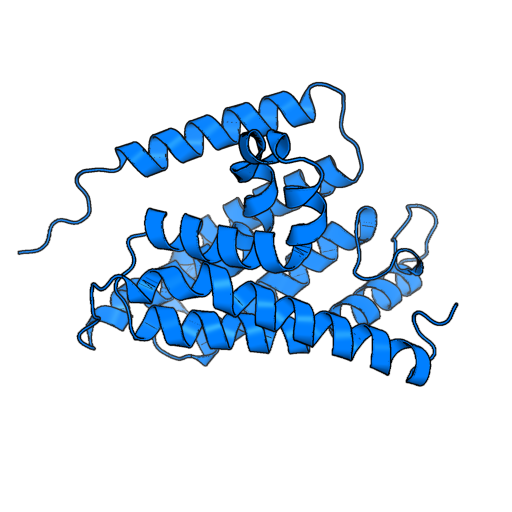AL A O 1
ATOM 750 N N . THR A 1 94 ? -11.333 5.609 18.753 1.00 94.25 94 THR A N 1
ATOM 751 C CA . THR A 1 94 ? -12.709 6.119 18.783 1.00 94.25 94 THR A CA 1
ATOM 752 C C . THR A 1 94 ? -12.731 7.610 19.105 1.00 94.25 94 THR A C 1
ATOM 754 O O . THR A 1 94 ? -11.790 8.145 19.693 1.00 94.25 94 THR A O 1
ATOM 757 N N . LYS A 1 95 ? -13.831 8.284 18.759 1.00 91.56 95 LYS A N 1
ATOM 758 C CA . LYS A 1 95 ? -14.026 9.725 18.996 1.00 91.56 95 LYS A CA 1
ATOM 759 C C . LYS A 1 95 ? -13.944 10.141 20.473 1.00 91.56 95 LYS A C 1
ATOM 761 O O . LYS A 1 95 ? -13.665 11.301 20.749 1.00 91.56 95 LYS A O 1
ATOM 766 N N . ASP A 1 96 ? -14.188 9.211 21.394 1.00 94.69 96 ASP A N 1
ATOM 767 C CA . ASP A 1 96 ? -14.255 9.482 22.834 1.00 94.69 96 ASP A CA 1
ATOM 768 C C . ASP A 1 96 ? -12.882 9.329 23.525 1.00 94.69 96 ASP A C 1
ATOM 770 O O . ASP A 1 96 ? -12.741 9.607 24.716 1.00 94.69 96 ASP A O 1
ATOM 774 N N . MET A 1 97 ? -11.844 8.902 22.791 1.00 95.56 97 MET A N 1
ATOM 775 C CA . MET A 1 97 ? -10.488 8.757 23.327 1.00 95.56 97 MET A CA 1
ATOM 776 C C . MET A 1 97 ? -9.766 10.103 23.439 1.00 95.56 97 MET A C 1
ATOM 778 O O . MET A 1 97 ? -9.842 10.953 22.558 1.00 95.56 97 MET A O 1
ATOM 782 N N . GLY A 1 98 ? -8.976 10.281 24.500 1.00 96.75 98 GLY A N 1
ATOM 783 C CA . GLY A 1 98 ? -8.043 11.406 24.590 1.00 96.75 98 GLY A CA 1
ATOM 784 C C . GLY A 1 98 ? -6.880 11.264 23.599 1.00 96.75 98 GLY A C 1
ATOM 785 O O . GLY A 1 98 ? -6.439 10.151 23.311 1.00 96.75 98 GLY A O 1
ATOM 786 N N . ILE A 1 99 ? -6.320 12.391 23.139 1.00 96.19 99 ILE A N 1
ATOM 787 C CA . ILE A 1 99 ? -5.208 12.431 22.163 1.00 96.19 99 ILE A CA 1
ATOM 788 C C . ILE A 1 99 ? -4.032 11.539 22.595 1.00 96.19 99 ILE A C 1
ATOM 790 O O . ILE A 1 99 ? -3.460 10.833 21.770 1.00 96.19 99 ILE A O 1
ATOM 794 N N . GLY A 1 100 ? -3.693 11.522 23.889 1.00 97.00 100 GLY A N 1
ATOM 795 C CA . GLY A 1 100 ? -2.619 10.673 24.416 1.00 97.00 100 GLY A CA 1
ATOM 796 C C . GLY A 1 100 ? -2.857 9.178 24.180 1.00 97.00 100 GLY A C 1
ATOM 797 O O . GLY A 1 100 ? -1.942 8.479 23.756 1.00 97.00 100 GLY A O 1
ATOM 798 N N . GLN A 1 101 ? -4.093 8.703 24.369 1.00 96.25 101 GLN A N 1
ATOM 799 C CA . GLN A 1 101 ? -4.457 7.309 24.104 1.00 96.25 101 GLN A CA 1
ATOM 800 C C . GLN A 1 101 ? -4.447 7.004 22.602 1.00 96.25 101 GLN A C 1
ATOM 802 O O . GLN A 1 101 ? -3.976 5.944 22.203 1.00 96.25 101 GLN A O 1
ATOM 807 N N . MET A 1 102 ? -4.908 7.940 21.763 1.00 96.94 102 MET A N 1
ATOM 808 C CA . MET A 1 102 ? -4.852 7.782 20.304 1.00 96.94 102 MET A CA 1
ATOM 809 C C . MET A 1 102 ? -3.407 7.612 19.819 1.00 96.94 102 MET A C 1
ATOM 811 O O . MET A 1 102 ? -3.108 6.695 19.057 1.00 96.94 102 MET A O 1
ATOM 815 N N . MET A 1 103 ? -2.501 8.466 20.308 1.00 96.94 103 MET A N 1
ATOM 816 C CA . MET A 1 103 ? -1.075 8.406 19.982 1.00 96.94 103 MET A CA 1
ATOM 817 C C . MET A 1 103 ? -0.413 7.139 20.523 1.00 96.94 103 MET A C 1
ATOM 819 O O . MET A 1 103 ? 0.443 6.575 19.846 1.00 96.94 103 MET A O 1
ATOM 823 N N . TYR A 1 104 ? -0.812 6.678 21.711 1.00 95.88 104 TYR A N 1
ATOM 824 C CA . TYR A 1 104 ? -0.348 5.409 22.262 1.00 95.88 104 TYR A CA 1
ATOM 825 C C . TYR A 1 104 ? -0.774 4.229 21.383 1.00 95.88 104 TYR A C 1
ATOM 827 O O . TYR A 1 104 ? 0.083 3.458 20.961 1.00 95.88 104 TYR A O 1
ATOM 835 N N . ASN A 1 105 ? -2.064 4.121 21.043 1.00 96.25 105 ASN A N 1
ATOM 836 C CA . ASN A 1 105 ? -2.576 3.036 20.205 1.00 96.25 105 ASN A CA 1
ATOM 837 C C . ASN A 1 105 ? -1.888 3.010 18.836 1.00 96.25 105 ASN A C 1
ATOM 839 O O . ASN A 1 105 ? -1.425 1.957 18.409 1.00 96.25 105 ASN A O 1
ATOM 843 N N . TYR A 1 106 ? -1.773 4.170 18.184 1.00 97.44 106 TYR A N 1
ATOM 844 C CA . TYR A 1 106 ? -1.070 4.296 16.907 1.00 97.44 106 TYR A CA 1
ATOM 845 C C . TYR A 1 106 ? 0.418 3.939 17.029 1.00 97.44 106 TYR A C 1
ATOM 847 O O . TYR A 1 106 ? 0.964 3.242 16.179 1.00 97.44 106 TYR A O 1
ATOM 855 N N . GLY A 1 107 ? 1.080 4.375 18.103 1.00 96.75 107 GLY A N 1
ATOM 856 C CA . GLY A 1 107 ? 2.480 4.049 18.358 1.00 96.75 107 GLY A CA 1
ATOM 857 C C . GLY A 1 107 ? 2.714 2.551 18.551 1.00 96.75 107 GLY A C 1
ATOM 858 O O . GLY A 1 107 ? 3.683 2.020 18.014 1.00 96.75 107 GLY A O 1
ATOM 859 N N . VAL A 1 108 ? 1.822 1.868 19.275 1.00 94.88 108 VAL A N 1
ATOM 860 C CA . VAL A 1 108 ? 1.856 0.406 19.438 1.00 94.88 108 VAL A CA 1
ATOM 861 C C . VAL A 1 108 ? 1.648 -0.282 18.093 1.00 94.88 108 VAL A C 1
ATOM 863 O O . VAL A 1 108 ? 2.436 -1.153 17.740 1.00 94.88 108 VAL A O 1
ATOM 866 N N . ASP A 1 109 ? 0.639 0.134 17.328 1.00 95.44 109 ASP A N 1
ATOM 867 C CA . ASP A 1 109 ? 0.347 -0.426 16.008 1.00 95.44 109 ASP A CA 1
ATOM 868 C C . ASP A 1 109 ? 1.572 -0.350 15.081 1.00 95.44 109 ASP A C 1
ATOM 870 O O . ASP A 1 109 ? 2.108 -1.376 14.651 1.00 95.44 109 ASP A O 1
ATOM 874 N N . VAL A 1 110 ? 2.120 0.858 14.908 1.00 96.69 110 VAL A N 1
ATOM 875 C CA . VAL A 1 110 ? 3.316 1.097 14.090 1.00 96.69 110 VAL A CA 1
ATOM 876 C C . VAL A 1 110 ? 4.526 0.335 14.616 1.00 96.69 110 VAL A C 1
ATOM 878 O O . VAL A 1 110 ? 5.303 -0.179 13.818 1.00 96.69 110 VAL A O 1
ATOM 881 N N . LEU A 1 111 ? 4.723 0.231 15.932 1.00 95.00 111 LEU A N 1
ATOM 882 C CA . LEU A 1 111 ? 5.864 -0.497 16.495 1.00 95.00 111 LEU A CA 1
ATOM 883 C C . LEU A 1 111 ? 5.878 -1.966 16.048 1.00 95.00 111 LEU A C 1
ATOM 885 O O . LEU A 1 111 ? 6.944 -2.493 15.719 1.00 95.00 111 LEU A O 1
ATOM 889 N N . PHE A 1 112 ? 4.711 -2.612 16.012 1.00 93.88 112 PHE A N 1
ATOM 890 C CA . PHE A 1 112 ? 4.587 -4.005 15.589 1.00 93.88 112 PHE A CA 1
ATOM 891 C C . PHE A 1 112 ? 4.594 -4.167 14.064 1.00 93.88 112 PHE A C 1
ATOM 893 O O . PHE A 1 112 ? 5.186 -5.125 13.564 1.00 93.88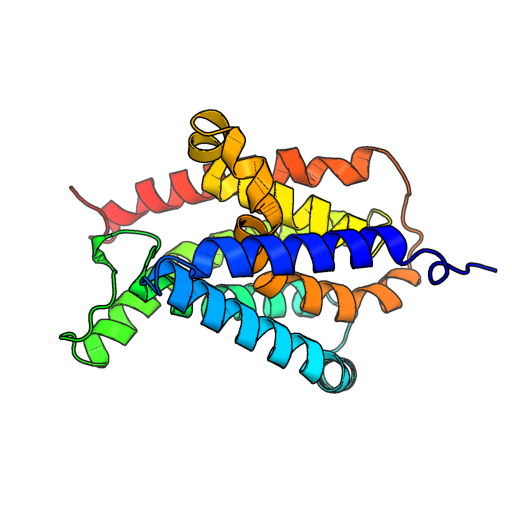 112 PHE A O 1
ATOM 900 N N . THR A 1 113 ? 3.994 -3.243 13.311 1.00 94.94 113 THR A N 1
ATOM 901 C CA . THR A 1 113 ? 3.912 -3.346 11.843 1.00 94.94 113 THR A CA 1
ATOM 902 C C . THR A 1 113 ? 5.179 -2.854 11.133 1.00 94.94 113 THR A C 1
ATOM 904 O O . THR A 1 113 ? 5.525 -3.347 10.056 1.00 94.94 113 THR A O 1
ATOM 907 N N . PHE A 1 114 ? 5.955 -1.949 11.738 1.00 95.94 114 PHE A N 1
ATOM 908 C CA . PHE A 1 114 ? 7.147 -1.350 11.125 1.00 95.94 114 PHE A CA 1
ATOM 909 C C . PHE A 1 114 ? 8.201 -2.377 10.663 1.00 95.94 114 PHE A C 1
ATOM 911 O O . PHE A 1 114 ? 8.635 -2.286 9.508 1.00 95.94 114 PHE A O 1
ATOM 918 N N . PRO A 1 115 ? 8.609 -3.384 11.467 1.00 95.94 115 PRO A N 1
ATOM 919 C CA . PRO A 1 115 ? 9.549 -4.409 11.008 1.00 95.94 115 PRO A CA 1
ATOM 920 C C . PRO A 1 115 ? 9.022 -5.204 9.806 1.00 95.94 115 PRO A C 1
ATOM 922 O O . PRO A 1 115 ? 9.790 -5.521 8.892 1.00 95.94 115 PRO A O 1
ATOM 925 N N . ALA A 1 116 ? 7.712 -5.478 9.770 1.00 96.19 116 ALA A N 1
ATOM 926 C CA . ALA A 1 116 ? 7.067 -6.154 8.649 1.00 96.19 116 ALA A CA 1
ATOM 927 C C . ALA A 1 116 ? 7.161 -5.307 7.375 1.00 96.19 116 ALA A C 1
ATOM 929 O O . ALA A 1 116 ? 7.595 -5.803 6.334 1.00 96.19 116 ALA A O 1
ATOM 930 N N . TYR A 1 117 ? 6.863 -4.008 7.466 1.00 97.38 117 TYR A N 1
ATOM 931 C CA . TYR A 1 117 ? 6.984 -3.082 6.341 1.00 97.38 117 TYR A CA 1
ATOM 932 C C . TYR A 1 117 ? 8.406 -2.979 5.803 1.00 97.38 117 TYR A C 1
ATOM 934 O O . TYR A 1 117 ? 8.609 -3.002 4.587 1.00 97.38 117 TYR A O 1
ATOM 942 N N . VAL A 1 118 ? 9.410 -2.920 6.679 1.00 97.56 118 VAL A N 1
ATOM 943 C CA . VAL A 1 118 ? 10.815 -2.940 6.250 1.00 97.56 118 VAL A CA 1
ATOM 944 C C . VAL A 1 118 ? 11.124 -4.219 5.467 1.00 97.56 118 VAL A C 1
ATOM 946 O O . VAL A 1 118 ? 11.742 -4.137 4.403 1.00 97.56 118 VAL A O 1
ATOM 949 N N . ALA A 1 119 ? 10.666 -5.388 5.927 1.00 97.88 119 ALA A N 1
ATOM 950 C CA . ALA A 1 119 ? 10.863 -6.655 5.222 1.00 97.88 119 ALA A CA 1
ATOM 951 C C . ALA A 1 119 ? 10.139 -6.690 3.861 1.00 97.88 119 ALA A C 1
ATOM 953 O O . ALA A 1 119 ? 10.753 -7.030 2.845 1.00 97.88 119 ALA A O 1
ATOM 954 N N . ILE A 1 120 ? 8.869 -6.272 3.818 1.00 97.94 120 ILE A N 1
ATOM 955 C CA . ILE A 1 120 ? 8.048 -6.199 2.600 1.00 97.94 120 ILE A CA 1
ATOM 956 C C . ILE A 1 120 ? 8.709 -5.285 1.567 1.00 97.94 120 ILE A C 1
ATOM 958 O O . ILE A 1 120 ? 8.971 -5.706 0.437 1.00 97.94 120 ILE A O 1
ATOM 962 N N . PHE A 1 121 ? 9.046 -4.046 1.937 1.00 98.31 121 PHE A N 1
ATOM 963 C CA . PHE A 1 121 ? 9.637 -3.097 0.994 1.00 98.31 121 PHE A CA 1
ATOM 964 C C . PHE A 1 121 ? 11.071 -3.462 0.609 1.00 98.31 121 PHE A C 1
ATOM 966 O O . PHE A 1 121 ? 11.477 -3.186 -0.522 1.00 98.31 121 PHE A O 1
ATOM 973 N N . SER A 1 122 ? 11.815 -4.156 1.474 1.00 97.69 122 SER A N 1
ATOM 974 C CA . SER A 1 122 ? 13.108 -4.747 1.108 1.00 97.69 122 SER A CA 1
ATOM 975 C C . SER A 1 122 ? 12.948 -5.825 0.037 1.00 97.69 122 SER A C 1
ATOM 977 O O . SER A 1 122 ? 13.675 -5.812 -0.958 1.00 97.69 122 SER A O 1
ATOM 979 N N . ALA A 1 123 ? 11.966 -6.718 0.175 1.00 97.56 123 ALA A N 1
ATOM 980 C CA . ALA A 1 123 ? 11.673 -7.724 -0.841 1.00 97.56 123 ALA A CA 1
ATOM 981 C C . ALA A 1 123 ? 11.233 -7.074 -2.160 1.00 97.56 123 ALA A C 1
ATOM 983 O O . ALA A 1 123 ? 11.791 -7.383 -3.215 1.00 97.56 123 ALA A O 1
ATOM 984 N N . ILE A 1 124 ? 10.311 -6.106 -2.113 1.00 97.38 124 ILE A N 1
ATOM 985 C CA . ILE A 1 124 ? 9.890 -5.348 -3.302 1.00 97.38 124 ILE A CA 1
ATOM 986 C C . ILE A 1 124 ? 11.094 -4.673 -3.966 1.00 97.38 124 ILE A C 1
ATOM 988 O O . ILE A 1 124 ? 11.232 -4.740 -5.189 1.00 97.38 124 ILE A O 1
ATOM 992 N N . TRP A 1 125 ? 12.002 -4.079 -3.188 1.00 95.81 125 TRP A N 1
ATOM 993 C CA . TRP A 1 125 ? 13.225 -3.479 -3.716 1.00 95.81 125 TRP A CA 1
ATOM 994 C C . TRP A 1 125 ? 14.091 -4.492 -4.475 1.00 95.81 125 TRP A C 1
ATOM 996 O O . TRP A 1 125 ? 14.558 -4.184 -5.575 1.00 95.81 125 TRP A O 1
ATOM 1006 N N . LEU A 1 126 ? 14.268 -5.711 -3.945 1.00 94.56 126 LEU A N 1
ATOM 1007 C CA . LEU A 1 126 ? 15.001 -6.789 -4.624 1.00 94.56 126 LEU A CA 1
ATOM 1008 C C . LEU A 1 126 ? 14.386 -7.146 -5.983 1.00 94.56 126 LEU A C 1
ATOM 1010 O O . LEU A 1 126 ? 15.116 -7.357 -6.953 1.00 94.56 126 LEU A O 1
ATOM 1014 N N . PHE A 1 127 ? 13.059 -7.159 -6.087 1.00 95.50 127 PHE A N 1
ATOM 1015 C CA . PHE A 1 127 ? 12.386 -7.403 -7.360 1.00 95.50 127 PHE A CA 1
ATOM 1016 C C . PHE A 1 127 ? 12.517 -6.218 -8.319 1.00 95.50 127 PHE A C 1
ATOM 1018 O O . PHE A 1 127 ? 12.858 -6.405 -9.486 1.00 95.50 127 PHE A O 1
ATOM 1025 N N . VAL A 1 128 ? 12.284 -4.997 -7.842 1.00 93.50 128 VAL A N 1
ATOM 1026 C CA . VAL A 1 128 ? 12.292 -3.767 -8.649 1.00 93.50 128 VAL A CA 1
ATOM 1027 C C . VAL A 1 128 ? 13.667 -3.460 -9.244 1.00 93.50 128 VAL A C 1
ATOM 1029 O O . VAL A 1 128 ? 13.752 -3.000 -10.386 1.00 93.50 128 VAL A O 1
ATOM 1032 N N . ARG A 1 129 ? 14.745 -3.731 -8.497 1.00 92.06 129 ARG A N 1
ATOM 1033 C CA . ARG A 1 129 ? 16.121 -3.565 -8.992 1.00 92.06 129 ARG A CA 1
ATOM 1034 C C . ARG A 1 129 ? 16.519 -4.633 -10.011 1.00 92.06 129 ARG A C 1
ATOM 1036 O O . ARG A 1 129 ? 17.422 -4.398 -10.805 1.00 92.06 129 ARG A O 1
ATOM 1043 N N . ARG A 1 130 ? 15.886 -5.811 -9.972 1.00 91.94 130 ARG A N 1
ATOM 1044 C CA . ARG A 1 130 ? 16.256 -6.972 -10.794 1.00 91.94 130 ARG A CA 1
ATOM 1045 C C . ARG A 1 130 ? 15.457 -7.063 -12.090 1.00 91.94 130 ARG A C 1
ATOM 1047 O O . ARG A 1 130 ? 16.029 -7.401 -13.128 1.00 91.94 130 ARG A O 1
ATOM 1054 N N . TYR A 1 131 ? 14.160 -6.772 -12.027 1.00 93.81 131 TYR A N 1
ATOM 1055 C CA . TYR A 1 131 ? 13.222 -7.003 -13.121 1.00 93.81 131 TYR A CA 1
ATOM 1056 C C . TYR A 1 131 ? 12.641 -5.712 -13.686 1.00 93.81 131 TYR A C 1
ATOM 1058 O O . TYR A 1 131 ? 12.524 -4.686 -13.007 1.00 93.81 131 TYR A O 1
ATOM 1066 N N . GLU A 1 132 ? 12.261 -5.766 -14.958 1.00 91.94 132 GLU A N 1
ATOM 1067 C CA . GLU A 1 132 ? 11.596 -4.651 -15.610 1.00 91.94 132 GLU A CA 1
ATOM 1068 C C . GLU A 1 132 ? 10.088 -4.646 -15.328 1.00 91.94 132 GLU A C 1
ATOM 1070 O O . GLU A 1 132 ? 9.354 -5.573 -15.672 1.00 91.94 132 GLU A O 1
ATOM 1075 N N . TYR A 1 133 ? 9.615 -3.539 -14.753 1.00 91.62 133 TYR A N 1
ATOM 1076 C CA . TYR A 1 133 ? 8.194 -3.267 -14.564 1.00 91.62 133 TYR A CA 1
ATOM 1077 C C . TYR A 1 133 ? 7.781 -1.992 -15.301 1.00 91.62 133 TYR A C 1
ATOM 1079 O O . TYR A 1 133 ? 8.415 -0.935 -15.175 1.00 91.62 133 TYR A O 1
ATOM 1087 N N . SER A 1 134 ? 6.665 -2.080 -16.026 1.00 90.69 134 SER A N 1
ATOM 1088 C CA . SER A 1 134 ? 5.885 -0.904 -16.413 1.00 90.69 134 SER A CA 1
ATOM 1089 C C . SER A 1 134 ? 5.198 -0.307 -15.176 1.00 90.69 134 SER A C 1
ATOM 1091 O O . SER A 1 134 ? 5.075 -0.976 -14.153 1.00 90.69 134 SER A O 1
ATOM 1093 N N . ASN A 1 135 ? 4.721 0.941 -15.253 1.00 90.69 135 ASN A N 1
ATOM 1094 C CA . ASN A 1 135 ? 3.993 1.556 -14.130 1.00 90.69 135 ASN A CA 1
ATOM 1095 C C . ASN A 1 135 ? 2.765 0.729 -13.727 1.00 90.69 135 ASN A C 1
ATOM 1097 O O . ASN A 1 135 ? 2.551 0.481 -12.547 1.00 90.69 135 ASN A O 1
ATOM 1101 N N . PHE A 1 136 ? 1.990 0.284 -14.720 1.00 91.06 136 PHE A N 1
ATOM 1102 C CA . PHE A 1 136 ? 0.820 -0.557 -14.492 1.00 91.06 136 PHE A CA 1
ATOM 1103 C C . PHE A 1 136 ? 1.212 -1.933 -13.944 1.00 91.06 136 PHE A C 1
ATOM 1105 O O . PHE A 1 136 ? 0.641 -2.378 -12.958 1.00 91.06 136 PHE A O 1
ATOM 1112 N N . GLY A 1 137 ? 2.228 -2.575 -14.536 1.00 93.31 137 GLY A N 1
ATOM 1113 C CA . GLY A 1 137 ? 2.708 -3.877 -14.078 1.00 93.31 137 GLY A CA 1
ATOM 1114 C C . GLY A 1 137 ? 3.196 -3.836 -12.632 1.00 93.31 137 GLY A C 1
ATOM 1115 O O . GLY A 1 137 ? 2.851 -4.716 -11.859 1.00 93.31 137 GLY A O 1
ATOM 1116 N N . TYR A 1 138 ? 3.929 -2.789 -12.245 1.00 94.94 138 TYR A N 1
ATOM 1117 C CA . TYR A 1 138 ? 4.337 -2.581 -10.858 1.00 94.94 138 TYR A CA 1
ATOM 1118 C C . TYR A 1 138 ? 3.129 -2.421 -9.927 1.00 94.94 138 TYR A C 1
ATOM 1120 O O . TYR A 1 138 ? 3.008 -3.173 -8.964 1.00 94.94 138 TYR A O 1
ATOM 1128 N N . ALA A 1 139 ? 2.232 -1.473 -10.230 1.00 94.38 139 ALA A N 1
ATOM 1129 C CA . ALA A 1 139 ? 1.079 -1.174 -9.383 1.00 94.38 139 ALA A CA 1
ATOM 1130 C C . ALA A 1 139 ? 0.183 -2.407 -9.191 1.00 94.38 139 ALA A C 1
ATOM 1132 O O . ALA A 1 139 ? -0.238 -2.697 -8.074 1.00 94.38 139 ALA A O 1
ATOM 1133 N N . LEU A 1 140 ? -0.057 -3.170 -10.260 1.00 94.50 140 LEU A N 1
ATOM 1134 C CA . LEU A 1 140 ? -0.868 -4.379 -10.192 1.00 94.50 140 LEU A CA 1
ATOM 1135 C C . LEU A 1 140 ? -0.156 -5.509 -9.439 1.00 94.50 140 LEU A C 1
ATOM 1137 O O . LEU A 1 140 ? -0.731 -6.053 -8.509 1.00 94.50 140 LEU A O 1
ATOM 1141 N N . ILE A 1 141 ? 1.083 -5.860 -9.805 1.00 96.88 141 ILE A N 1
ATOM 1142 C CA . ILE A 1 141 ? 1.792 -7.022 -9.234 1.00 96.88 141 ILE A CA 1
ATOM 1143 C C . ILE A 1 141 ? 2.123 -6.798 -7.756 1.00 96.88 141 ILE A C 1
ATOM 1145 O O . ILE A 1 141 ? 1.892 -7.686 -6.938 1.00 96.88 141 ILE A O 1
ATOM 1149 N N . MET A 1 142 ? 2.651 -5.622 -7.404 1.00 97.38 142 MET A N 1
ATOM 1150 C CA . MET A 1 142 ? 3.025 -5.325 -6.018 1.00 97.38 142 MET A CA 1
ATOM 1151 C C . MET A 1 142 ? 1.801 -5.048 -5.152 1.00 97.38 142 MET A C 1
ATOM 1153 O O . MET A 1 142 ? 1.783 -5.453 -3.993 1.00 97.38 142 MET A O 1
ATOM 1157 N N . GLY A 1 143 ? 0.776 -4.388 -5.701 1.00 96.06 143 GLY A N 1
ATOM 1158 C CA . GLY A 1 143 ? -0.506 -4.240 -5.017 1.00 96.06 143 GLY A CA 1
ATOM 1159 C C . GLY A 1 143 ? -1.119 -5.606 -4.725 1.00 96.06 143 GLY A C 1
ATOM 1160 O O . GLY A 1 143 ? -1.385 -5.917 -3.572 1.00 96.06 143 GLY A O 1
ATOM 1161 N N . LEU A 1 144 ? -1.268 -6.452 -5.749 1.00 95.75 144 LEU A N 1
ATOM 1162 C CA . LEU A 1 144 ? -1.872 -7.777 -5.614 1.00 95.75 144 LEU A CA 1
ATOM 1163 C C . LEU A 1 144 ? -1.091 -8.685 -4.661 1.00 95.75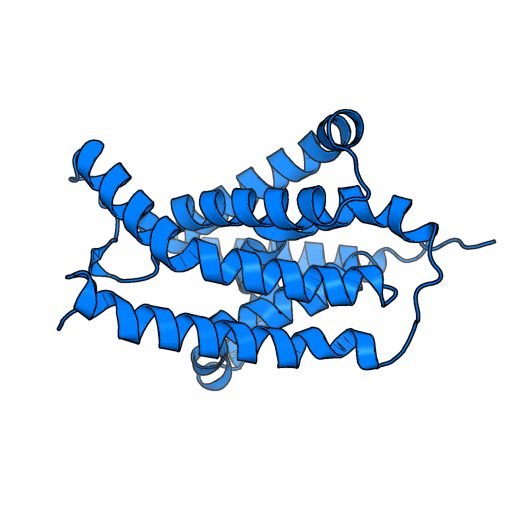 144 LEU A C 1
ATOM 1165 O O . LEU A 1 144 ? -1.702 -9.352 -3.838 1.00 95.75 144 LEU A O 1
ATOM 1169 N N . GLY A 1 145 ? 0.243 -8.704 -4.735 1.00 97.12 145 GLY A N 1
ATOM 1170 C CA . GLY A 1 145 ? 1.051 -9.506 -3.813 1.00 97.12 145 GLY A CA 1
ATOM 1171 C C . GLY A 1 145 ? 0.868 -9.096 -2.348 1.00 97.12 145 GLY A C 1
ATOM 1172 O O . GLY A 1 145 ? 0.782 -9.964 -1.486 1.00 97.12 145 GLY A O 1
ATOM 1173 N N . GLN A 1 146 ? 0.754 -7.798 -2.059 1.00 97.06 146 GLN A N 1
ATOM 1174 C CA . GLN A 1 146 ? 0.483 -7.322 -0.696 1.00 97.06 146 GLN A CA 1
ATOM 1175 C C . GLN A 1 146 ? -0.962 -7.609 -0.269 1.00 97.06 146 GLN A C 1
ATOM 1177 O O . GLN A 1 146 ? -1.166 -8.150 0.811 1.00 97.06 146 GLN A O 1
ATOM 1182 N N . ALA A 1 147 ? -1.944 -7.362 -1.142 1.00 95.12 147 ALA A N 1
ATOM 1183 C CA . ALA A 1 147 ? -3.356 -7.651 -0.877 1.00 95.12 147 ALA A CA 1
ATOM 1184 C C . ALA A 1 147 ? -3.620 -9.134 -0.601 1.00 95.12 147 ALA A C 1
ATOM 1186 O O . ALA A 1 147 ? -4.409 -9.481 0.273 1.00 95.12 147 ALA A O 1
ATOM 1187 N N . LEU A 1 148 ? -2.944 -10.023 -1.332 1.00 94.69 148 LEU A N 1
ATOM 1188 C CA . LEU A 1 148 ? -2.979 -11.449 -1.041 1.00 94.69 148 LEU A CA 1
ATOM 1189 C C . LEU A 1 148 ? -2.315 -11.736 0.306 1.00 94.69 148 LEU A C 1
ATOM 1191 O O . LEU A 1 148 ? -2.845 -12.526 1.066 1.00 94.69 148 LEU A O 1
ATOM 1195 N N . GLY A 1 149 ? -1.196 -11.101 0.645 1.00 92.75 149 GLY A N 1
ATOM 1196 C CA . GLY A 1 149 ? -0.553 -11.345 1.936 1.00 92.75 149 GLY A CA 1
ATOM 1197 C C . GLY A 1 149 ? -1.400 -10.967 3.141 1.00 92.75 149 GLY A C 1
ATOM 1198 O O . GLY A 1 149 ? -1.448 -11.717 4.111 1.00 92.75 149 GLY A O 1
ATOM 1199 N N . ASP A 1 150 ? -2.097 -9.847 3.042 1.00 88.19 150 ASP A N 1
ATOM 1200 C CA . ASP A 1 150 ? -2.933 -9.302 4.106 1.00 88.19 150 ASP A CA 1
ATOM 1201 C C . ASP A 1 150 ? -4.321 -9.971 4.163 1.00 88.19 150 ASP A C 1
ATOM 1203 O O . ASP A 1 150 ? -4.884 -10.222 5.225 1.00 88.19 150 ASP A O 1
ATOM 1207 N N . GLY A 1 151 ? -4.872 -10.317 2.995 1.00 88.06 151 GLY A N 1
ATOM 1208 C CA . GLY A 1 151 ? -6.278 -10.683 2.838 1.00 88.06 151 GLY A CA 1
ATOM 1209 C C . GLY A 1 151 ? -6.552 -12.030 2.171 1.00 88.06 151 GLY A C 1
ATOM 1210 O O . GLY A 1 151 ? -7.698 -12.255 1.777 1.00 88.06 151 GLY A O 1
ATOM 1211 N N . LEU A 1 152 ? -5.571 -12.936 2.013 1.00 88.44 152 LEU A N 1
ATOM 1212 C CA . LEU A 1 152 ? -5.756 -14.191 1.253 1.00 88.44 152 LEU A CA 1
ATOM 1213 C C . LEU A 1 152 ? -6.990 -14.977 1.702 1.00 88.44 152 LEU A C 1
ATOM 1215 O O . LEU A 1 152 ? -7.792 -15.391 0.868 1.00 88.44 152 LEU A O 1
ATOM 1219 N N . GLY A 1 153 ? -7.153 -15.173 3.014 1.00 86.94 153 GLY A N 1
ATOM 1220 C CA . GLY A 1 153 ? -8.282 -15.925 3.565 1.00 86.94 153 GLY A CA 1
ATOM 1221 C C . GLY A 1 153 ? -9.630 -15.294 3.208 1.00 86.94 153 GLY A C 1
ATOM 1222 O O . GLY A 1 153 ? -10.554 -15.996 2.803 1.00 86.94 153 GLY A O 1
ATOM 1223 N N . PHE A 1 154 ? -9.718 -13.963 3.274 1.00 88.12 154 PHE A N 1
ATOM 1224 C CA . PHE A 1 154 ? -10.922 -13.221 2.905 1.00 88.12 154 PHE A CA 1
ATOM 1225 C C . PHE A 1 154 ? -11.214 -13.303 1.401 1.00 88.12 154 PHE A C 1
ATOM 1227 O O . PHE A 1 154 ? -12.357 -13.552 1.021 1.00 88.12 154 PHE A O 1
ATOM 1234 N N . LEU A 1 155 ? -10.191 -13.152 0.553 1.00 90.00 155 LEU A N 1
ATOM 1235 C CA . LEU A 1 155 ? -10.319 -13.233 -0.906 1.00 90.00 155 LEU A CA 1
ATOM 1236 C C . LEU A 1 155 ? -10.741 -14.633 -1.374 1.00 90.00 155 LEU A C 1
ATOM 1238 O O . LEU A 1 155 ? -11.550 -14.751 -2.292 1.00 90.00 155 LEU A O 1
ATOM 1242 N N . LEU A 1 156 ? -10.227 -15.689 -0.734 1.00 91.06 156 LEU A N 1
ATOM 1243 C CA . LEU A 1 156 ? -10.624 -17.071 -1.019 1.00 91.06 156 LEU A CA 1
ATOM 1244 C C . LEU A 1 156 ? -12.065 -17.356 -0.586 1.00 91.06 156 LEU A C 1
ATOM 1246 O O . LEU A 1 156 ? -12.793 -18.035 -1.306 1.00 91.06 156 LEU A O 1
ATOM 1250 N N . ALA A 1 157 ? -12.484 -16.824 0.565 1.00 93.12 157 ALA A N 1
ATOM 1251 C CA . ALA A 1 157 ? -13.853 -16.969 1.049 1.00 93.12 157 ALA A CA 1
ATOM 1252 C C . ALA A 1 157 ? -14.861 -16.139 0.232 1.00 93.12 157 ALA A C 1
ATOM 1254 O O . ALA A 1 157 ? -16.020 -16.527 0.110 1.00 93.12 157 ALA A O 1
ATOM 1255 N N . ASN A 1 158 ? -14.426 -15.015 -0.346 1.00 92.06 158 ASN A N 1
ATOM 1256 C CA . ASN A 1 158 ? -15.286 -14.060 -1.044 1.00 92.06 158 ASN A CA 1
ATOM 1257 C C . ASN A 1 158 ? -14.724 -13.707 -2.431 1.00 92.06 158 ASN A C 1
ATOM 1259 O O . ASN A 1 158 ? -14.376 -12.549 -2.673 1.00 92.06 158 ASN A O 1
ATOM 1263 N N . PRO A 1 159 ? -14.661 -14.650 -3.387 1.00 89.75 159 PRO A N 1
ATOM 1264 C CA . PRO A 1 159 ? -14.009 -14.425 -4.681 1.00 89.75 159 PRO A CA 1
ATOM 1265 C C . PRO A 1 159 ? -14.627 -13.272 -5.491 1.00 89.75 159 PRO A C 1
ATOM 1267 O O . PRO A 1 159 ? -13.931 -12.629 -6.275 1.00 89.75 159 PRO A O 1
ATOM 1270 N N . GLY A 1 160 ? -15.909 -12.949 -5.268 1.00 90.62 160 GLY A N 1
ATOM 1271 C CA . GLY A 1 160 ? -16.576 -11.795 -5.887 1.00 90.62 160 GLY A CA 1
ATOM 1272 C C . GLY A 1 160 ? -15.935 -10.442 -5.547 1.00 90.62 160 GLY A C 1
ATOM 1273 O O . GLY A 1 160 ? -16.032 -9.501 -6.334 1.00 90.62 160 GLY A O 1
ATOM 1274 N N . THR A 1 161 ? -15.201 -10.351 -4.434 1.00 89.38 161 THR A N 1
ATOM 1275 C CA . THR A 1 161 ? -14.473 -9.135 -4.024 1.00 89.38 161 THR A CA 1
ATOM 1276 C C . THR A 1 161 ? -13.324 -8.778 -4.970 1.00 89.38 161 THR A C 1
ATOM 1278 O O . THR A 1 161 ? -12.890 -7.630 -4.993 1.00 89.38 161 THR A O 1
ATOM 1281 N N . MET A 1 162 ? -12.904 -9.696 -5.851 1.00 88.69 162 MET A N 1
ATOM 1282 C CA . MET A 1 162 ? -11.966 -9.402 -6.942 1.00 88.69 162 MET A CA 1
ATOM 1283 C C . MET A 1 162 ? -12.492 -8.327 -7.908 1.00 88.69 162 MET A C 1
ATOM 1285 O O . MET A 1 162 ? -11.699 -7.623 -8.528 1.00 88.69 162 MET A O 1
ATOM 1289 N N . LEU A 1 163 ? -13.814 -8.142 -8.024 1.00 91.25 163 LEU A N 1
ATOM 1290 C CA . LEU A 1 163 ? -14.395 -7.038 -8.802 1.00 91.25 163 LEU A CA 1
ATOM 1291 C C . LEU A 1 163 ? -14.135 -5.664 -8.163 1.00 91.25 163 LEU A C 1
ATOM 1293 O O . LEU A 1 163 ? -14.161 -4.650 -8.857 1.00 91.25 163 LEU A O 1
ATOM 129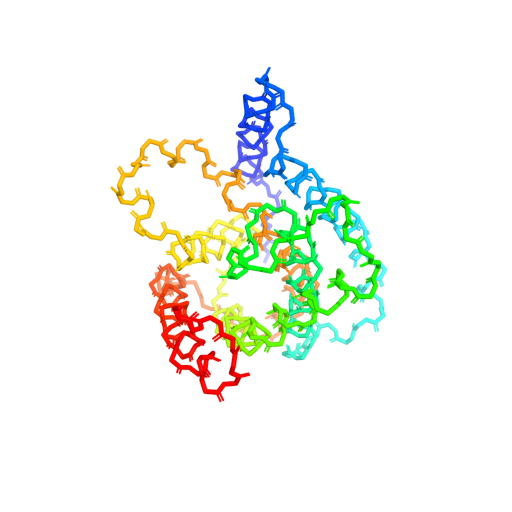7 N N . PHE A 1 164 ? -13.833 -5.643 -6.865 1.00 92.88 164 PHE A N 1
ATOM 1298 C CA . PHE A 1 164 ? -13.499 -4.464 -6.068 1.00 92.88 164 PHE A CA 1
ATOM 1299 C C . PHE A 1 164 ? -11.992 -4.361 -5.818 1.00 92.88 164 PHE A C 1
ATOM 1301 O O . PHE A 1 164 ? -11.552 -3.572 -4.985 1.00 92.88 164 PHE A O 1
ATOM 1308 N N . LEU A 1 165 ? -11.181 -5.123 -6.561 1.00 92.31 165 LEU A N 1
ATOM 1309 C CA . LEU A 1 165 ? -9.734 -5.164 -6.386 1.00 92.31 165 LEU A CA 1
ATOM 1310 C C . LEU A 1 165 ? -9.096 -3.763 -6.323 1.00 92.31 165 LEU A C 1
ATOM 1312 O O . LEU A 1 165 ? -8.282 -3.562 -5.432 1.00 92.31 165 LEU A O 1
ATOM 1316 N N . PRO A 1 166 ? -9.469 -2.757 -7.140 1.00 93.44 166 PRO A N 1
ATOM 1317 C CA . PRO A 1 166 ? -8.872 -1.434 -7.017 1.00 93.44 166 PRO A CA 1
ATOM 1318 C C . PRO A 1 166 ? -9.055 -0.762 -5.659 1.00 93.44 166 PRO A C 1
ATOM 1320 O O . PRO A 1 166 ? -8.147 -0.053 -5.237 1.00 93.44 166 PRO A O 1
ATOM 1323 N N . TYR A 1 167 ? -10.184 -0.997 -4.984 1.00 92.25 167 TYR A N 1
ATOM 1324 C CA . TYR A 1 167 ? -10.421 -0.527 -3.617 1.00 92.25 167 TYR A CA 1
ATOM 1325 C C . TYR A 1 167 ? -9.428 -1.190 -2.661 1.00 92.25 167 TYR A C 1
ATOM 1327 O O . TYR A 1 167 ? -8.699 -0.504 -1.954 1.00 92.25 167 TYR A O 1
ATOM 1335 N N . ILE A 1 168 ? -9.316 -2.520 -2.755 1.00 92.12 168 ILE A N 1
ATOM 1336 C CA . ILE A 1 168 ? -8.409 -3.344 -1.944 1.00 92.12 168 ILE A CA 1
ATOM 1337 C C . ILE A 1 168 ? -6.940 -2.976 -2.188 1.00 92.12 168 ILE A C 1
ATOM 1339 O O . ILE A 1 168 ? -6.138 -3.030 -1.270 1.00 92.12 168 ILE A O 1
ATOM 1343 N N . LEU A 1 169 ? -6.556 -2.623 -3.419 1.00 95.50 169 LEU A N 1
ATOM 1344 C CA . LEU A 1 169 ? -5.157 -2.341 -3.753 1.00 95.50 169 LEU A CA 1
ATOM 1345 C C . LEU A 1 169 ? -4.696 -0.934 -3.360 1.00 95.50 169 LEU A C 1
ATOM 1347 O O . LEU A 1 169 ? -3.492 -0.653 -3.389 1.00 95.50 169 LEU A O 1
ATOM 1351 N N . PHE A 1 170 ? -5.628 -0.023 -3.080 1.00 94.88 170 PHE A N 1
ATOM 1352 C CA . PHE A 1 170 ? -5.325 1.403 -3.080 1.00 94.88 170 PHE A CA 1
ATOM 1353 C C . PHE A 1 170 ? -4.440 1.832 -1.907 1.00 94.88 170 PHE A C 1
ATOM 1355 O O . PHE A 1 170 ? -3.570 2.691 -2.072 1.00 94.88 170 PHE A O 1
ATOM 1362 N N . ASN A 1 171 ? -4.596 1.201 -0.743 1.00 95.62 171 ASN A N 1
ATOM 1363 C CA . ASN A 1 171 ? -3.704 1.384 0.402 1.00 95.62 171 ASN A CA 1
ATOM 1364 C C . ASN A 1 171 ? -2.253 1.040 0.035 1.00 95.62 171 ASN A C 1
ATOM 1366 O O . ASN A 1 171 ? -1.355 1.853 0.236 1.00 95.62 171 ASN A O 1
ATOM 1370 N N . TYR A 1 172 ? -2.016 -0.092 -0.624 1.00 96.94 172 TYR A N 1
ATOM 1371 C CA . TYR A 1 172 ? -0.678 -0.487 -1.057 1.00 96.94 172 TYR A CA 1
ATOM 1372 C C . TYR A 1 172 ? -0.113 0.446 -2.132 1.00 96.94 172 TYR A C 1
ATOM 1374 O O . TYR A 1 172 ? 1.091 0.719 -2.160 1.00 96.94 172 TYR A O 1
ATOM 1382 N N . HIS A 1 173 ? -0.972 0.972 -3.013 1.00 97.12 173 HIS A N 1
ATOM 1383 C CA . HIS A 1 173 ? -0.572 1.984 -3.994 1.00 97.12 173 HIS A CA 1
ATOM 1384 C C . HIS A 1 173 ? -0.118 3.270 -3.310 1.00 97.12 173 HIS A C 1
ATOM 1386 O O . HIS A 1 173 ? 0.928 3.818 -3.677 1.00 97.12 173 HIS A O 1
ATOM 1392 N N . ALA A 1 174 ? -0.856 3.703 -2.287 1.00 97.44 174 ALA A N 1
ATOM 1393 C CA . ALA A 1 174 ? -0.513 4.852 -1.463 1.00 97.44 174 ALA A CA 1
ATOM 1394 C C . ALA A 1 174 ? 0.842 4.691 -0.764 1.00 97.44 174 ALA A C 1
ATOM 1396 O O . ALA A 1 174 ? 1.608 5.651 -0.684 1.00 97.44 174 ALA A O 1
ATOM 1397 N N . MET A 1 175 ? 1.174 3.468 -0.345 1.00 97.88 175 MET A N 1
ATOM 1398 C CA . MET A 1 175 ? 2.445 3.164 0.305 1.00 97.88 175 MET A CA 1
ATOM 1399 C C . MET A 1 175 ? 3.641 3.194 -0.656 1.00 97.88 175 MET A C 1
ATOM 1401 O O . MET A 1 175 ? 4.662 3.796 -0.334 1.00 97.88 175 MET A O 1
ATOM 1405 N N . ASN A 1 176 ? 3.562 2.546 -1.829 1.00 96.31 176 ASN A N 1
ATOM 1406 C CA . ASN A 1 176 ? 4.782 2.193 -2.577 1.00 96.31 176 ASN A CA 1
ATOM 1407 C C . ASN A 1 176 ? 4.878 2.676 -4.035 1.00 96.31 176 ASN A C 1
ATOM 1409 O O . ASN A 1 176 ? 5.983 2.710 -4.587 1.00 96.31 176 ASN A O 1
ATOM 1413 N N . VAL A 1 177 ? 3.786 3.131 -4.662 1.00 96.06 177 VAL A N 1
ATOM 1414 C CA . VAL A 1 177 ? 3.833 3.572 -6.070 1.00 96.06 177 VAL A CA 1
ATOM 1415 C C . VAL A 1 177 ?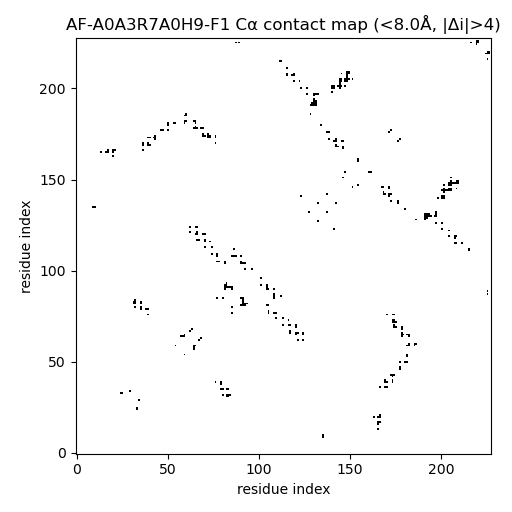 4.656 4.846 -6.216 1.00 96.06 177 VAL A C 1
ATOM 1417 O O . VAL A 1 177 ? 5.480 4.949 -7.125 1.00 96.06 177 VAL A O 1
ATOM 1420 N N . VAL A 1 178 ? 4.484 5.819 -5.320 1.00 94.88 178 VAL A N 1
ATOM 1421 C CA . VAL A 1 178 ? 5.279 7.054 -5.351 1.00 94.88 178 VAL A CA 1
ATOM 1422 C C . VAL A 1 178 ? 6.766 6.773 -5.088 1.00 94.88 178 VAL A C 1
ATOM 1424 O O . VAL A 1 178 ? 7.571 7.190 -5.927 1.00 94.88 178 VAL A O 1
ATOM 1427 N N . PRO A 1 179 ? 7.161 6.023 -4.036 1.00 95.06 179 PRO A N 1
ATOM 1428 C CA . PRO A 1 179 ? 8.543 5.568 -3.870 1.00 95.06 179 PRO A CA 1
ATOM 1429 C C . PRO A 1 179 ? 9.122 4.904 -5.124 1.00 95.06 179 PRO A C 1
ATOM 1431 O O . PRO A 1 179 ? 10.223 5.255 -5.551 1.00 95.06 179 PRO A O 1
ATOM 1434 N N . PHE A 1 180 ? 8.371 4.013 -5.781 1.00 94.06 180 PHE A N 1
ATOM 1435 C CA . PHE A 1 180 ? 8.804 3.373 -7.026 1.00 94.06 180 PHE A CA 1
ATOM 1436 C C . PHE A 1 180 ? 9.038 4.380 -8.154 1.00 94.06 180 PHE A C 1
ATOM 1438 O O . PHE A 1 180 ? 10.070 4.338 -8.824 1.00 94.06 180 PHE A O 1
ATOM 1445 N N . LEU A 1 181 ? 8.112 5.318 -8.364 1.00 92.25 181 LEU A N 1
ATOM 1446 C CA . LEU A 1 181 ? 8.232 6.330 -9.415 1.00 92.25 181 LEU A CA 1
ATOM 1447 C C . LEU A 1 181 ? 9.450 7.245 -9.223 1.00 92.25 181 LEU A C 1
ATOM 1449 O O . LEU A 1 181 ? 10.012 7.717 -10.214 1.00 92.25 181 LEU A O 1
ATOM 1453 N N . LEU A 1 182 ? 9.870 7.485 -7.977 1.00 90.75 182 LEU A N 1
ATOM 1454 C CA . LEU A 1 182 ? 11.052 8.293 -7.668 1.00 90.75 182 LEU A CA 1
ATOM 1455 C C . LEU A 1 182 ? 12.359 7.598 -8.069 1.00 90.75 182 LEU A C 1
ATOM 1457 O O . LEU A 1 182 ? 13.269 8.262 -8.569 1.00 90.75 182 LEU A O 1
ATOM 1461 N N . VAL A 1 183 ? 12.439 6.277 -7.897 1.00 89.50 183 VAL A N 1
ATOM 1462 C CA . VAL A 1 183 ? 13.656 5.493 -8.174 1.00 89.50 183 VAL A CA 1
ATOM 1463 C C . VAL A 1 183 ? 13.693 4.906 -9.588 1.00 89.50 183 VAL A C 1
ATOM 1465 O O . VAL A 1 183 ? 14.774 4.740 -10.153 1.00 89.50 183 VAL A O 1
ATOM 1468 N N . ARG A 1 184 ? 12.533 4.652 -10.216 1.00 86.31 184 ARG A N 1
ATOM 1469 C CA . ARG A 1 184 ? 12.395 3.941 -11.506 1.00 86.31 184 ARG A CA 1
ATOM 1470 C C . ARG A 1 184 ? 13.340 4.438 -12.598 1.00 86.31 184 ARG A C 1
ATOM 1472 O O . ARG A 1 184 ? 13.928 3.626 -13.304 1.00 86.31 184 ARG A O 1
ATOM 1479 N N . ASN A 1 185 ? 13.459 5.755 -12.761 1.00 77.81 185 ASN A N 1
ATOM 1480 C CA . ASN A 1 185 ? 14.245 6.338 -13.852 1.00 77.81 185 ASN A CA 1
ATOM 1481 C C . ASN A 1 185 ? 15.759 6.185 -13.650 1.00 77.81 185 ASN A C 1
ATOM 1483 O O . ASN A 1 185 ? 16.485 6.231 -14.630 1.00 77.81 185 ASN A O 1
ATOM 1487 N N . ARG A 1 186 ? 16.231 6.004 -12.410 1.00 77.00 186 ARG A N 1
ATOM 1488 C CA . ARG A 1 186 ? 17.661 5.817 -12.102 1.00 77.00 186 ARG A CA 1
ATOM 1489 C C . ARG A 1 186 ? 18.056 4.348 -11.955 1.00 77.00 186 ARG A C 1
ATOM 1491 O O . ARG A 1 186 ? 19.224 4.012 -12.030 1.00 77.00 186 ARG A O 1
ATOM 1498 N N . LEU A 1 187 ? 17.078 3.449 -11.831 1.00 77.31 187 LEU A N 1
ATOM 1499 C CA . LEU A 1 187 ? 17.303 2.002 -11.946 1.00 77.31 187 LEU A CA 1
ATOM 1500 C C . LEU A 1 187 ? 17.695 1.564 -13.369 1.00 77.31 187 LEU A C 1
ATOM 1502 O O . LEU A 1 187 ? 18.020 0.399 -13.580 1.00 77.31 187 LEU A O 1
ATOM 1506 N N . GLN A 1 188 ? 17.631 2.475 -14.345 1.00 63.72 188 GLN A N 1
ATOM 1507 C CA . GLN A 1 188 ? 18.001 2.226 -15.739 1.00 63.72 188 GLN A CA 1
ATOM 1508 C C . GLN A 1 188 ? 19.516 2.078 -15.940 1.00 63.72 188 GLN A C 1
ATOM 1510 O O . GLN A 1 188 ? 19.921 1.516 -16.953 1.00 63.72 188 GLN A O 1
ATOM 1515 N N . ASP A 1 189 ? 20.331 2.506 -14.969 1.00 65.94 189 ASP A N 1
ATOM 1516 C CA . ASP A 1 189 ? 21.797 2.414 -15.028 1.00 65.94 189 ASP A CA 1
ATOM 1517 C C . ASP A 1 189 ? 22.307 0.964 -14.873 1.00 65.94 189 ASP A C 1
ATOM 1519 O O . ASP A 1 189 ? 23.463 0.664 -15.162 1.00 65.94 189 ASP A O 1
ATOM 1523 N N . THR A 1 190 ? 21.434 0.037 -14.461 1.00 69.38 190 THR A N 1
ATOM 1524 C CA . THR A 1 190 ? 21.699 -1.409 -14.414 1.00 69.38 190 THR A CA 1
ATOM 1525 C C . THR A 1 190 ? 20.742 -2.167 -15.338 1.00 69.38 190 THR A C 1
ATOM 1527 O O . THR A 1 190 ? 19.533 -1.926 -15.268 1.00 69.38 190 THR A O 1
ATOM 1530 N N . PRO A 1 191 ? 21.222 -3.115 -16.168 1.00 78.69 191 PRO A N 1
ATOM 1531 C CA . PRO A 1 191 ? 20.355 -3.882 -17.055 1.00 78.69 191 PRO A CA 1
ATOM 1532 C C . PRO A 1 191 ? 19.388 -4.750 -16.241 1.00 78.69 191 PRO A C 1
ATOM 1534 O O . PRO A 1 191 ? 19.788 -5.654 -15.502 1.00 78.69 191 PRO A O 1
ATOM 1537 N N . ARG A 1 192 ? 18.093 -4.456 -16.380 1.00 87.88 192 ARG A N 1
ATOM 1538 C CA . ARG A 1 192 ? 17.001 -5.208 -15.755 1.00 87.88 192 ARG A CA 1
ATOM 1539 C C . ARG A 1 192 ? 16.482 -6.267 -16.713 1.00 87.88 192 ARG A C 1
ATOM 1541 O O . ARG A 1 192 ? 16.526 -6.092 -17.926 1.00 87.88 192 ARG A O 1
ATOM 1548 N N . ILE A 1 193 ? 16.001 -7.367 -16.148 1.00 90.50 193 ILE A N 1
ATOM 1549 C CA . ILE A 1 193 ? 15.566 -8.528 -16.920 1.00 90.50 193 ILE A CA 1
ATOM 1550 C C . ILE A 1 193 ? 14.049 -8.510 -17.088 1.00 90.50 193 ILE A C 1
ATOM 1552 O O . ILE A 1 193 ? 13.314 -8.375 -16.108 1.00 90.50 193 ILE A O 1
ATOM 1556 N N . ASP A 1 194 ? 13.579 -8.728 -18.313 1.00 90.88 194 ASP A N 1
ATOM 1557 C CA . ASP A 1 194 ? 12.175 -9.021 -18.585 1.00 90.88 194 ASP A CA 1
ATOM 1558 C C . ASP A 1 194 ? 11.960 -10.541 -18.681 1.00 90.88 194 ASP A C 1
ATOM 1560 O O . ASP A 1 194 ? 12.250 -11.166 -19.697 1.00 90.88 194 ASP A O 1
ATOM 1564 N N . THR A 1 195 ? 11.516 -11.159 -17.584 1.00 93.56 195 THR A N 1
ATOM 1565 C CA . THR A 1 195 ? 11.197 -12.599 -17.505 1.00 93.56 195 THR A CA 1
ATOM 1566 C C . THR A 1 195 ? 9.941 -12.821 -16.668 1.00 93.56 195 THR A C 1
ATOM 1568 O O . THR A 1 195 ? 9.542 -11.953 -15.890 1.00 93.56 195 THR A O 1
ATOM 1571 N N . SER A 1 196 ? 9.344 -14.012 -16.764 1.00 94.00 196 SER A N 1
ATOM 1572 C CA . SER A 1 196 ? 8.197 -14.424 -15.937 1.00 94.00 196 SER A CA 1
ATOM 1573 C C . SER A 1 196 ? 8.483 -14.402 -14.429 1.00 94.00 196 SER A C 1
ATOM 1575 O O . SER A 1 196 ? 7.564 -14.242 -13.629 1.00 94.00 196 SER A O 1
ATOM 1577 N N . TRP A 1 197 ? 9.751 -14.457 -14.017 1.00 94.62 197 TRP A N 1
ATOM 1578 C CA . TRP A 1 197 ? 10.156 -14.329 -12.615 1.00 94.62 197 TRP A CA 1
ATOM 1579 C C . TRP A 1 197 ? 9.759 -12.978 -11.994 1.00 94.62 197 TRP A C 1
ATOM 1581 O O . TRP A 1 197 ? 9.661 -12.869 -10.775 1.00 94.62 197 TRP A O 1
ATOM 1591 N N . LYS A 1 198 ? 9.432 -11.958 -12.801 1.00 94.12 198 LYS A N 1
ATOM 1592 C CA . LYS A 1 198 ? 8.881 -10.685 -12.308 1.00 94.12 198 LYS A CA 1
ATOM 1593 C C . LYS A 1 198 ? 7.492 -10.811 -11.656 1.00 94.12 198 LYS A C 1
ATOM 1595 O O . LYS A 1 198 ? 7.049 -9.882 -10.996 1.00 94.12 198 LYS A O 1
ATOM 1600 N N . TYR A 1 199 ? 6.788 -11.935 -11.824 1.00 96.81 199 TYR A N 1
ATOM 1601 C CA . TYR A 1 199 ? 5.479 -12.175 -11.195 1.00 96.81 199 TYR A CA 1
ATOM 1602 C C . TYR A 1 199 ? 5.571 -12.854 -9.819 1.00 96.81 199 TYR A C 1
ATOM 1604 O O . TYR A 1 199 ? 4.578 -12.908 -9.098 1.00 96.81 199 TYR A O 1
ATOM 1612 N N . LEU A 1 200 ? 6.765 -13.296 -9.402 1.00 97.00 200 LEU A N 1
ATOM 1613 C CA . LEU A 1 200 ? 7.000 -13.898 -8.083 1.00 97.00 200 LEU A CA 1
ATOM 1614 C C . LEU A 1 200 ? 6.577 -13.075 -6.862 1.00 97.00 200 LEU A C 1
ATOM 1616 O O . LEU A 1 200 ? 6.255 -13.712 -5.860 1.00 97.00 200 LEU A O 1
ATOM 1620 N N . PRO A 1 201 ? 6.530 -11.726 -6.877 1.00 97.56 201 PRO A N 1
ATOM 1621 C CA . PRO A 1 201 ? 5.999 -10.978 -5.739 1.00 97.56 201 PRO A CA 1
ATOM 1622 C C . PRO A 1 201 ? 4.587 -11.409 -5.316 1.00 97.56 201 PRO A C 1
ATOM 1624 O O . PRO A 1 201 ? 4.274 -11.338 -4.135 1.00 97.56 201 PRO A O 1
ATOM 1627 N N . ILE A 1 202 ? 3.770 -11.929 -6.242 1.00 96.50 202 ILE A N 1
ATOM 1628 C CA . ILE A 1 202 ? 2.424 -12.460 -5.954 1.00 96.50 202 ILE A CA 1
ATOM 1629 C C . ILE A 1 202 ? 2.477 -13.656 -4.988 1.00 96.50 202 ILE A C 1
ATOM 1631 O O . ILE A 1 202 ? 1.510 -13.909 -4.286 1.00 96.50 202 ILE A O 1
ATOM 1635 N N . VAL A 1 203 ? 3.604 -14.371 -4.922 1.00 96.56 203 VAL A N 1
ATOM 1636 C CA . VAL A 1 203 ? 3.824 -15.512 -4.016 1.00 96.56 203 VAL A CA 1
ATOM 1637 C C . VAL A 1 203 ? 4.704 -15.121 -2.831 1.00 96.56 203 VAL A C 1
ATOM 1639 O O . VAL A 1 203 ? 4.413 -15.471 -1.692 1.00 96.56 203 VAL A O 1
ATOM 1642 N N . VAL A 1 204 ? 5.780 -14.371 -3.080 1.00 97.69 204 VAL A N 1
ATOM 1643 C CA . VAL A 1 204 ? 6.764 -14.029 -2.045 1.00 97.69 204 VAL A CA 1
ATOM 1644 C C . VAL A 1 204 ? 6.197 -13.054 -1.018 1.00 97.69 204 VAL A C 1
ATOM 1646 O O . VAL A 1 204 ? 6.447 -13.232 0.171 1.00 97.69 204 VAL A O 1
ATOM 1649 N N . LEU A 1 205 ? 5.432 -12.041 -1.442 1.00 97.81 205 LEU A N 1
ATOM 1650 C CA . LEU A 1 205 ? 4.876 -11.070 -0.500 1.00 97.81 205 LEU A CA 1
ATOM 1651 C C . LEU A 1 205 ? 3.879 -11.732 0.461 1.00 97.81 205 LEU A C 1
ATOM 1653 O O . LEU A 1 205 ? 4.058 -11.539 1.661 1.00 97.81 205 LEU A O 1
ATOM 1657 N N . PRO A 1 206 ? 2.948 -12.603 0.021 1.00 97.00 206 PRO A N 1
ATOM 1658 C CA . PRO A 1 206 ? 2.100 -13.321 0.966 1.00 97.00 206 PRO A CA 1
ATOM 1659 C C . PRO A 1 206 ? 2.841 -14.156 2.005 1.00 97.00 206 PRO A C 1
ATOM 1661 O O . PRO A 1 206 ? 2.460 -14.153 3.171 1.00 97.00 206 PRO A O 1
ATOM 1664 N N . LEU A 1 207 ? 3.937 -14.816 1.622 1.00 96.81 207 LEU A N 1
ATOM 1665 C CA . LEU A 1 207 ? 4.761 -15.564 2.575 1.00 96.81 207 LEU A CA 1
ATOM 1666 C C . LEU A 1 207 ? 5.416 -14.647 3.617 1.00 96.81 207 LEU A C 1
ATOM 1668 O O . LEU A 1 207 ? 5.502 -15.013 4.791 1.00 96.81 207 LEU A O 1
ATOM 1672 N N . ILE A 1 208 ? 5.853 -13.451 3.210 1.00 97.00 208 ILE A N 1
ATOM 1673 C CA . ILE A 1 208 ? 6.402 -12.447 4.130 1.00 97.00 208 ILE A CA 1
ATOM 1674 C C . ILE A 1 208 ? 5.319 -11.952 5.090 1.00 97.00 208 ILE A C 1
ATOM 1676 O O . ILE A 1 208 ? 5.575 -11.925 6.290 1.00 97.00 208 ILE A O 1
ATOM 1680 N N . TYR A 1 209 ? 4.122 -11.619 4.596 1.00 95.44 209 TYR A N 1
ATOM 1681 C CA . TYR A 1 209 ? 2.994 -11.208 5.442 1.00 95.44 209 TYR A CA 1
ATOM 1682 C C . TYR A 1 209 ? 2.624 -12.294 6.451 1.00 95.44 209 TYR A C 1
ATOM 1684 O O . TYR A 1 209 ? 2.526 -12.012 7.640 1.00 95.44 209 TYR A O 1
ATOM 1692 N N . PHE A 1 210 ? 2.504 -13.547 6.006 1.00 94.31 210 PHE A N 1
ATOM 1693 C CA . PHE A 1 210 ? 2.200 -14.672 6.889 1.00 94.31 210 PHE A CA 1
ATOM 1694 C C . PHE A 1 210 ? 3.261 -14.846 7.985 1.00 94.31 210 PHE A C 1
ATOM 1696 O O . PHE A 1 210 ? 2.935 -15.013 9.163 1.00 94.31 210 PHE A O 1
ATOM 1703 N N . THR A 1 211 ? 4.541 -14.761 7.611 1.00 95.19 211 THR A N 1
ATOM 1704 C CA . THR A 1 211 ? 5.659 -14.856 8.560 1.00 95.19 211 THR A CA 1
ATOM 1705 C C . THR A 1 211 ? 5.636 -13.692 9.550 1.00 95.19 211 THR A C 1
ATOM 1707 O O . THR A 1 211 ? 5.762 -13.908 10.753 1.00 95.19 211 THR A O 1
ATOM 1710 N N . ALA A 1 212 ? 5.431 -12.467 9.064 1.00 94.75 212 ALA A N 1
ATOM 1711 C CA . ALA A 1 212 ? 5.363 -11.271 9.892 1.00 94.75 212 ALA A CA 1
ATOM 1712 C C . ALA A 1 212 ? 4.189 -11.326 10.876 1.00 94.75 212 ALA A C 1
ATOM 1714 O O . ALA A 1 212 ? 4.400 -11.134 12.069 1.00 94.75 212 ALA A O 1
ATOM 1715 N N . ALA A 1 213 ? 2.987 -11.669 10.406 1.00 91.50 213 ALA A N 1
ATOM 1716 C CA . ALA A 1 213 ? 1.813 -11.845 11.252 1.00 91.50 213 ALA A CA 1
ATOM 1717 C C . ALA A 1 213 ? 2.065 -12.909 12.331 1.00 91.50 213 ALA A C 1
ATOM 1719 O O . ALA A 1 213 ? 1.812 -12.662 13.507 1.00 91.50 213 ALA A O 1
ATOM 1720 N N . THR A 1 214 ? 2.646 -14.055 11.960 1.00 91.56 214 THR A N 1
ATOM 1721 C CA . THR A 1 214 ? 3.001 -15.115 12.919 1.00 91.56 214 THR A CA 1
ATOM 1722 C C . THR A 1 214 ? 3.940 -14.597 14.010 1.00 91.56 214 THR A C 1
ATOM 1724 O O . THR A 1 214 ? 3.707 -14.843 15.190 1.00 91.56 214 THR A O 1
ATOM 1727 N N . VAL A 1 215 ? 4.981 -13.846 13.637 1.00 91.75 215 VAL A N 1
ATOM 1728 C CA . VAL A 1 215 ? 5.930 -13.258 14.595 1.00 91.75 215 VAL A CA 1
ATOM 1729 C C . VAL A 1 215 ? 5.250 -12.219 15.489 1.00 91.75 215 VAL A C 1
ATOM 1731 O O . VAL A 1 215 ? 5.431 -12.258 16.704 1.00 91.75 215 VAL A O 1
ATOM 1734 N N . ILE A 1 216 ? 4.445 -11.323 14.916 1.00 91.00 216 ILE A N 1
ATOM 1735 C CA . ILE A 1 216 ? 3.726 -10.275 15.651 1.00 91.00 216 ILE A CA 1
ATOM 1736 C C . ILE A 1 216 ? 2.772 -10.892 16.677 1.00 91.00 216 ILE A C 1
ATOM 1738 O O . ILE A 1 216 ? 2.829 -10.530 17.849 1.00 91.00 216 ILE A O 1
ATOM 1742 N N . PHE A 1 217 ? 1.939 -11.857 16.277 1.00 88.00 217 PHE A N 1
ATOM 1743 C CA . PHE A 1 217 ? 0.974 -12.488 17.181 1.00 88.00 217 PHE A CA 1
ATOM 1744 C C . PHE A 1 217 ? 1.620 -13.449 18.188 1.00 88.00 217 PHE A C 1
ATOM 1746 O O . PHE A 1 217 ? 1.052 -13.673 19.254 1.00 88.00 217 PHE A O 1
ATOM 1753 N N . ALA A 1 218 ? 2.812 -13.981 17.904 1.00 88.00 218 ALA A N 1
ATOM 1754 C CA . ALA A 1 218 ? 3.583 -14.748 18.882 1.00 88.00 218 ALA A CA 1
ATOM 1755 C C . ALA A 1 218 ? 4.261 -13.849 19.931 1.00 88.00 218 ALA A C 1
ATOM 1757 O O . ALA A 1 218 ? 4.300 -14.200 21.109 1.00 88.00 218 ALA A O 1
ATOM 1758 N N . LEU A 1 219 ? 4.799 -12.696 19.517 1.00 87.38 219 LEU A N 1
ATOM 1759 C CA . LEU A 1 219 ? 5.518 -11.779 20.406 1.00 87.38 219 LEU A CA 1
ATOM 1760 C C . LEU A 1 219 ? 4.596 -10.824 21.161 1.00 87.38 219 LEU A C 1
ATOM 1762 O O . LEU A 1 219 ? 4.909 -10.473 22.294 1.00 87.38 219 LEU A O 1
ATOM 1766 N N . GLY A 1 220 ? 3.472 -10.418 20.571 1.00 83.69 220 GLY A N 1
ATOM 1767 C CA . GLY A 1 220 ? 2.514 -9.489 21.173 1.00 83.69 220 GLY A CA 1
ATOM 1768 C C . GLY A 1 220 ? 2.192 -9.817 22.633 1.00 83.69 220 GLY A C 1
ATOM 1769 O O . GLY A 1 220 ? 2.433 -8.964 23.494 1.00 83.69 220 GLY A O 1
ATOM 1770 N N . PRO A 1 221 ? 1.763 -11.059 22.946 1.00 84.69 221 PRO A N 1
ATOM 1771 C CA . PRO A 1 221 ? 1.444 -11.457 24.316 1.00 84.69 221 PRO A CA 1
ATOM 1772 C C . PRO A 1 221 ? 2.619 -11.318 25.288 1.00 84.69 221 PRO A C 1
ATOM 1774 O O . PRO A 1 221 ? 2.416 -10.939 26.439 1.00 84.69 221 PRO A O 1
ATOM 1777 N N . ALA A 1 222 ? 3.855 -11.557 24.834 1.00 83.56 222 ALA A N 1
ATOM 1778 C CA . ALA A 1 222 ? 5.055 -11.402 25.661 1.00 83.56 222 ALA A CA 1
ATOM 1779 C C . ALA A 1 222 ? 5.329 -9.936 26.045 1.00 83.56 222 ALA A C 1
ATOM 1781 O O . ALA A 1 222 ? 5.965 -9.676 27.064 1.00 83.56 222 ALA A O 1
ATOM 1782 N N . PHE A 1 223 ? 4.817 -8.981 25.265 1.00 79.69 223 PHE A N 1
ATOM 1783 C CA . PHE A 1 223 ? 4.870 -7.548 25.557 1.00 79.69 223 PHE A CA 1
ATOM 1784 C C . PHE A 1 223 ? 3.594 -7.021 26.238 1.00 79.69 223 PHE A C 1
ATOM 1786 O O . PHE A 1 223 ? 3.460 -5.814 26.424 1.00 79.69 223 PHE A O 1
ATOM 1793 N N . GLY A 1 224 ? 2.661 -7.902 26.622 1.00 80.00 224 GLY A N 1
ATOM 1794 C CA . GLY A 1 224 ? 1.390 -7.522 27.247 1.00 80.00 224 GLY A CA 1
ATOM 1795 C C . GLY A 1 224 ? 0.331 -7.005 26.266 1.00 80.00 224 GLY A C 1
ATOM 1796 O O . GLY A 1 224 ? -0.672 -6.443 26.697 1.00 80.00 224 GLY A O 1
ATOM 1797 N N . PHE A 1 225 ? 0.532 -7.200 24.960 1.00 77.81 225 PHE A N 1
ATOM 1798 C CA . PHE A 1 225 ? -0.412 -6.826 23.905 1.00 77.81 225 PHE A CA 1
ATOM 1799 C C . PHE A 1 225 ? -1.072 -8.072 23.306 1.00 77.81 225 PHE A C 1
ATOM 1801 O O . PHE A 1 225 ? -0.468 -9.134 23.260 1.00 77.81 225 PHE A O 1
ATOM 1808 N N . PHE A 1 226 ? -2.309 -7.974 22.818 1.00 75.81 226 PHE A N 1
ATOM 1809 C CA . PHE A 1 226 ? -2.976 -9.057 22.062 1.00 75.81 226 PHE A CA 1
ATOM 1810 C C . PHE A 1 226 ? -3.137 -10.393 22.822 1.00 75.81 226 PHE A C 1
ATOM 1812 O O . PHE A 1 226 ? -3.450 -11.420 22.218 1.00 75.81 226 PHE A O 1
ATOM 1819 N N . ALA A 1 227 ? -2.925 -10.400 24.143 1.00 61.50 227 ALA A N 1
ATOM 1820 C CA . ALA A 1 227 ? -3.293 -11.520 24.995 1.00 61.50 227 ALA A CA 1
ATOM 1821 C C . ALA A 1 227 ? -4.826 -11.616 25.046 1.00 61.50 227 ALA A C 1
ATOM 1823 O O . ALA A 1 227 ? -5.506 -10.590 25.086 1.00 61.50 227 ALA A O 1
ATOM 1824 N N . LYS A 1 228 ? -5.340 -12.849 24.986 1.00 53.16 228 LYS A N 1
ATOM 1825 C CA . LYS A 1 228 ? -6.772 -13.145 25.119 1.00 53.16 228 LYS A CA 1
ATOM 1826 C C . LYS A 1 228 ? -7.369 -12.542 26.383 1.00 53.16 228 LYS A C 1
ATOM 1828 O O . LYS A 1 228 ? -6.709 -12.666 27.439 1.00 53.16 228 LYS A O 1
#

Sequence (228 aa):
MWSPLKNNKPLLAYAAWSLLVFFITFSDGLNADDITHVFILVFFAITYRLRFLLRKLLPSSTPLAFIGLATIFAAFVEGFYMISKPLHPSLVVTKDMGIGQMMYNYGVDVLFTFPAYVAIFSAIWLFVRRYEYSNFGYALIMGLGQALGDGLGFLLANPGTMLFLPYILFNYHAMNVVPFLLVRNRLQDTPRIDTSWKYLPIVVLPLIYFTAATVIFALGPAFGFFAK

Mean predicted aligned error: 5.29 Å